Protein AF-A0A146F425-F1 (afdb_monomer)

Mean predicted aligned error: 6.55 Å

InterPro domains:
  IPR000560 Histidine phosphatase superfamily, clade-2 [PF00328] (21-211)
  IPR000560 Histidine phosphatase superfamily, clade-2 [cd07061] (44-211)
  IPR029033 Histidine phosphatase superfamily [G3DSA:3.40.50.1240] (13-250)
  IPR029033 Histidine phosphatase superfamily [SSF53254] (13-255)

Nearest PDB structures (foldseek):
  1qfx-assembly1_A-2  TM=8.065E-01  e=7.191E-11  Aspergillus niger
  1qfx-assembly1_B-2  TM=8.202E-01  e=1.959E-10  Aspergillus niger
  1ihp-assembly1_A  TM=7.666E-01  e=2.448E-10  Aspergillus ficuum
  2gfi-assembly1_A  TM=8.461E-01  e=2.148E-09  Debaryomyces castellii
  3k4q-assembly2_B  TM=7.653E-01  e=6.309E-10  Aspergillus niger

Foldseek 3Di:
DAFADEDDDDDDQDLVLLVQLLVVQQVVLQVVLQVVDDDDDHDDSVRLLCLVVVQVVVCVVVVHGDVSVVSDDPVNVLSSLVSVLRRLCDPQALNDPACSLPLQLLQVLLVLVVPVVPFQDWFQAQVRDIDGQDNDHDYDYALSNVRSNNSLQQLCVVFDPDDSNDDDPDTPSRCCQASDDVKDKDKDWDFDQDDDPPDTDTFIWIWIDIRNHTRARPPAQPDPPRTGGSVVSSVVSVVSDVVSDAPCVRVVPDDPPADVVDNHNCCSRYNNDPPGDDDDD

Secondary structure (DSSP, 8-state):
------PPP------TTHHHHHTTTHHHHHHHHHHT--SS----HHHHHHHHHHHHHHHHHHTS--GGGGGS-HHHHHHHHHHHHHHHHHHTSTT-SSGGGGTTHHHHHHHHHHHHH-TT-EEE-TTS-EEEPPSS------HHHHHHHHHHTTTTTTPPPPPSSS--S--S--GGGTS-TT--EEEEEEEEEEEETTEEEEEEEEEEEETTEE--BTTB--SGGGPEEHHHHHHHHHHHHHHH--HHHHTT---TT--SS--TTGGGTB---TT------

Radius of gyration: 22.29 Å; Cα contacts (8 Å, |Δi|>4): 375; chains: 1; bounding box: 49×54×64 Å

Sequence (281 aa):
MLPIVSLGELYPCDRANSVTVDATWTPKALERINSLVSGNLTFDESDILFFPYMCGYESQITGRLSHWCGVFTEDELRNYAYSQDLSYYYKVGPGSVGPSKVLFLPFLNSLMDLLSKGPGQVGTNADGGNFTVPNLIMAFLNDNQIAEMTAAMGIFDDEPSLPIDQLPAHHLYNIANWITMRGTVAFEVLSCEVESRRRMNDKTYIRVLFNDAVYPIAHCQNGPGRSCLLSDYISLLGEKTKAAGSFDEYCNVTVADAPNPVAGASFFTDLSLDFFTFVKP

Organism: Aspergillus kawachii (NCBI:txid1069201)

pLDDT: mean 88.92, std 14.79, range [29.12, 98.31]

Solvent-accessible surface area (backbone atoms only — not comparable to full-atom values): 16748 Å² total; per-residue (Å²): 134,84,75,76,56,80,78,82,90,83,87,80,93,78,60,75,62,26,53,50,35,44,67,74,46,46,65,63,51,48,55,55,54,45,72,73,50,80,80,99,63,79,79,55,71,71,55,62,70,49,40,61,53,50,15,54,52,46,18,65,76,70,73,44,86,29,74,53,50,70,75,50,54,71,69,56,50,52,50,52,53,46,33,50,24,44,45,46,30,44,64,30,9,68,63,23,88,63,49,38,25,52,66,31,40,47,35,51,52,37,46,49,54,54,58,72,71,46,78,77,43,77,22,38,28,67,87,72,46,77,39,72,42,64,87,75,79,76,83,60,78,55,64,66,57,50,38,12,36,47,30,39,67,35,52,55,72,80,55,71,86,78,65,45,73,50,84,68,98,74,75,80,77,52,41,82,69,52,62,42,92,90,51,44,78,45,84,44,80,41,83,41,82,47,86,46,105,86,51,80,47,81,44,56,26,36,38,41,27,33,65,89,39,80,51,46,33,56,92,36,44,89,34,81,93,40,10,18,46,41,70,60,52,52,49,52,51,51,51,52,41,64,72,67,54,56,67,52,67,64,66,64,63,80,62,91,84,58,68,82,74,71,63,48,44,43,69,73,42,36,49,55,52,87,88,65,70,88,81,78,134

Structure (mmCIF, N/CA/C/O backbone):
data_AF-A0A146F425-F1
#
_entry.id   AF-A0A146F425-F1
#
loop_
_atom_site.group_PDB
_atom_site.id
_atom_site.type_symbol
_atom_site.label_atom_id
_atom_site.label_alt_id
_atom_site.label_comp_id
_atom_site.label_asym_id
_atom_site.label_entity_id
_atom_site.label_seq_id
_atom_site.pdbx_PDB_ins_code
_atom_site.Cartn_x
_atom_site.Cartn_y
_atom_site.Cartn_z
_atom_site.occupancy
_atom_site.B_iso_or_equiv
_atom_site.auth_seq_id
_atom_site.auth_comp_id
_atom_site.auth_asym_id
_atom_site.auth_atom_id
_atom_site.pdbx_PDB_model_num
ATOM 1 N N . MET A 1 1 ? -24.935 10.134 3.031 1.00 35.88 1 MET A N 1
ATOM 2 C CA . MET A 1 1 ? -23.999 10.740 2.062 1.00 35.88 1 MET A CA 1
ATOM 3 C C . MET A 1 1 ? -22.614 10.343 2.547 1.00 35.88 1 MET A C 1
ATOM 5 O O . MET A 1 1 ? -22.330 10.613 3.703 1.00 35.88 1 MET A O 1
ATOM 9 N N . LEU A 1 2 ? -21.850 9.563 1.776 1.00 30.84 2 LEU A N 1
ATOM 10 C CA . LEU A 1 2 ? -20.514 9.111 2.193 1.00 30.84 2 LEU A CA 1
ATOM 11 C C . LEU A 1 2 ? -19.515 10.239 1.884 1.00 30.84 2 LEU A C 1
ATOM 13 O O . LEU A 1 2 ? -19.464 10.659 0.727 1.00 30.84 2 LEU A O 1
ATOM 17 N N . PRO A 1 3 ? -18.781 10.775 2.872 1.00 32.03 3 PRO A N 1
ATOM 18 C CA . PRO A 1 3 ? -17.746 11.767 2.617 1.00 32.03 3 PRO A CA 1
ATOM 19 C C . PRO A 1 3 ? -16.575 11.106 1.880 1.00 32.03 3 PRO A C 1
ATOM 21 O O . PRO A 1 3 ? -16.130 10.021 2.245 1.00 32.03 3 PRO A O 1
ATOM 24 N N . ILE A 1 4 ? -16.089 11.757 0.825 1.00 34.78 4 ILE A N 1
ATOM 25 C CA . ILE A 1 4 ? -14.864 11.367 0.122 1.00 34.78 4 ILE A CA 1
ATOM 26 C C . ILE A 1 4 ? -13.728 12.139 0.795 1.00 34.78 4 ILE A C 1
ATOM 28 O O . ILE A 1 4 ? -13.665 13.360 0.673 1.00 34.78 4 ILE A O 1
ATOM 32 N N . VAL A 1 5 ? -12.862 11.448 1.537 1.00 37.00 5 VAL A N 1
ATOM 33 C CA . VAL A 1 5 ? -11.671 12.050 2.156 1.00 37.00 5 VAL A CA 1
ATOM 34 C C . VAL A 1 5 ? -10.487 11.831 1.224 1.00 37.00 5 VAL A C 1
ATOM 36 O O . VAL A 1 5 ? -10.131 10.692 0.947 1.00 37.00 5 VAL A O 1
ATOM 39 N N . SER A 1 6 ? -9.900 12.925 0.738 1.00 31.12 6 SER A N 1
ATOM 40 C CA . SER A 1 6 ? -8.640 12.927 -0.008 1.00 31.12 6 SER A CA 1
ATOM 41 C C . SER A 1 6 ? -7.520 13.288 0.961 1.00 31.12 6 SER A C 1
ATOM 43 O O . SER A 1 6 ? -7.448 14.428 1.416 1.00 31.12 6 SER A O 1
ATOM 45 N N . LEU A 1 7 ? -6.651 12.336 1.290 1.00 41.19 7 LEU A N 1
ATOM 46 C CA . LEU A 1 7 ? -5.449 12.598 2.081 1.00 41.19 7 LEU A CA 1
ATOM 47 C C . LEU A 1 7 ? -4.341 13.077 1.121 1.00 41.19 7 LEU A C 1
ATOM 49 O O . LEU A 1 7 ? -4.007 12.372 0.173 1.00 41.19 7 LEU A O 1
ATOM 53 N N . GLY A 1 8 ? -3.826 14.296 1.310 1.00 29.12 8 GLY A N 1
ATOM 54 C CA . GLY A 1 8 ? -2.783 14.886 0.455 1.00 29.12 8 GLY A CA 1
ATOM 55 C C . GLY A 1 8 ? -1.397 14.254 0.648 1.00 29.12 8 GLY A C 1
ATOM 56 O O . GLY A 1 8 ? -1.101 13.715 1.712 1.00 29.12 8 GLY A O 1
ATOM 57 N N . GLU A 1 9 ? -0.550 14.329 -0.382 1.00 33.44 9 GLU A N 1
ATOM 58 C CA . GLU A 1 9 ? 0.816 13.782 -0.396 1.00 33.44 9 GLU A CA 1
ATOM 59 C C . GLU A 1 9 ? 1.871 14.802 0.055 1.00 33.44 9 GLU A C 1
ATOM 61 O O . GLU A 1 9 ? 1.809 15.984 -0.288 1.00 33.44 9 GLU A O 1
ATOM 66 N N . LEU A 1 10 ? 2.898 14.314 0.754 1.00 29.81 10 LEU A N 1
ATOM 67 C CA . LEU A 1 10 ? 4.173 14.996 0.957 1.00 29.81 10 LEU A CA 1
ATOM 68 C C . LEU A 1 10 ? 5.314 14.048 0.539 1.00 29.81 10 LEU A C 1
ATOM 70 O O . LEU A 1 10 ? 5.280 12.866 0.862 1.00 29.81 10 LEU A O 1
ATOM 74 N N . TYR A 1 11 ? 6.341 14.633 -0.091 1.00 39.75 11 TYR A N 1
ATOM 75 C CA . TYR A 1 11 ? 7.746 14.184 -0.207 1.00 39.75 11 TYR A CA 1
ATOM 76 C C . TYR A 1 11 ? 8.267 13.641 -1.564 1.00 39.75 11 TYR A C 1
ATOM 78 O O . TYR A 1 11 ? 7.517 13.095 -2.369 1.00 39.75 11 TYR A O 1
ATOM 86 N N . PRO A 1 12 ? 9.572 13.872 -1.863 1.00 34.38 12 PRO A N 1
ATOM 87 C CA . PRO A 1 12 ? 10.161 13.780 -3.200 1.00 34.38 12 PRO A CA 1
ATOM 88 C C . PRO A 1 12 ? 10.659 12.374 -3.581 1.00 34.38 12 PRO A C 1
ATOM 90 O O . PRO A 1 12 ? 11.056 11.569 -2.743 1.00 34.38 12 PRO A O 1
ATOM 93 N N . CYS A 1 13 ? 10.703 12.109 -4.890 1.00 33.41 13 CYS A N 1
ATOM 94 C CA . CYS A 1 13 ? 11.207 10.878 -5.506 1.00 33.41 13 CYS A CA 1
ATOM 95 C C . CYS A 1 13 ? 12.726 10.681 -5.323 1.00 33.41 13 CYS A C 1
ATOM 97 O O . CYS A 1 13 ? 13.493 11.118 -6.179 1.00 33.41 13 CYS A O 1
ATOM 99 N N . ASP A 1 14 ? 13.166 9.951 -4.294 1.00 42.12 14 ASP A N 1
ATOM 100 C CA . ASP A 1 14 ? 14.579 9.555 -4.159 1.00 42.12 14 ASP A CA 1
ATOM 101 C C . ASP A 1 14 ? 14.821 8.126 -4.693 1.00 42.12 14 ASP A C 1
ATOM 103 O O . ASP A 1 14 ? 14.357 7.142 -4.120 1.00 42.12 14 ASP A O 1
ATOM 107 N N . ARG A 1 15 ? 15.466 7.991 -5.862 1.00 52.03 15 ARG A N 1
ATOM 108 C CA . ARG A 1 15 ? 15.603 6.724 -6.626 1.00 52.03 15 ARG A CA 1
ATOM 109 C C . ARG A 1 15 ? 16.831 5.874 -6.254 1.00 52.03 15 ARG A C 1
ATOM 111 O O . ARG A 1 15 ? 17.081 4.870 -6.909 1.00 52.03 15 ARG A O 1
ATOM 118 N N . ALA A 1 16 ? 17.590 6.234 -5.220 1.00 57.56 16 ALA A N 1
ATOM 119 C CA . ALA A 1 16 ? 18.923 5.671 -4.969 1.00 57.56 16 ALA A CA 1
ATOM 120 C C . ALA A 1 16 ? 18.991 4.126 -4.948 1.00 57.56 16 ALA A C 1
ATOM 122 O O . ALA A 1 16 ? 19.915 3.559 -5.523 1.00 57.56 16 ALA A O 1
ATOM 123 N N . ASN A 1 17 ? 18.001 3.444 -4.360 1.00 57.84 17 ASN A N 1
ATOM 124 C CA . ASN A 1 17 ? 18.023 1.979 -4.233 1.00 57.84 17 ASN A CA 1
ATOM 125 C C . ASN A 1 17 ? 17.580 1.228 -5.500 1.00 57.84 17 ASN A C 1
ATOM 127 O O . ASN A 1 17 ? 17.979 0.083 -5.683 1.00 57.84 17 ASN A O 1
ATOM 131 N N . SER A 1 18 ? 16.784 1.843 -6.383 1.00 63.34 18 SER A N 1
ATOM 132 C CA . SER A 1 18 ? 16.353 1.195 -7.632 1.00 63.34 18 SER A CA 1
ATOM 133 C C . SER A 1 18 ? 17.454 1.224 -8.702 1.00 63.34 18 SER A C 1
ATOM 135 O O . SER A 1 18 ? 17.564 0.312 -9.515 1.00 63.34 18 SER A O 1
ATOM 137 N N . VAL A 1 19 ? 18.342 2.225 -8.636 1.00 71.44 19 VAL A N 1
ATOM 138 C CA . VAL A 1 19 ? 19.468 2.416 -9.569 1.00 71.44 19 VAL A CA 1
ATOM 139 C C . VAL A 1 19 ? 20.399 1.199 -9.619 1.00 71.44 19 VAL A C 1
ATOM 141 O O . VAL A 1 19 ? 20.957 0.892 -10.671 1.00 71.44 19 VAL A O 1
ATOM 144 N N . THR A 1 20 ? 20.573 0.483 -8.504 1.00 80.62 20 THR A N 1
ATOM 145 C CA . THR A 1 20 ? 21.492 -0.661 -8.447 1.00 80.62 20 THR A CA 1
ATOM 146 C C . THR A 1 20 ? 20.965 -1.872 -9.215 1.00 80.62 20 THR A C 1
ATOM 148 O O . THR A 1 20 ? 21.732 -2.471 -9.968 1.00 80.62 20 THR A O 1
ATOM 151 N N . VAL A 1 21 ? 19.673 -2.206 -9.102 1.00 87.06 21 VAL A N 1
ATOM 152 C CA . VAL A 1 21 ? 19.108 -3.319 -9.879 1.00 87.06 21 VAL A CA 1
ATOM 153 C C . VAL A 1 21 ? 18.921 -2.933 -11.339 1.00 87.06 21 VAL A C 1
ATOM 155 O O . VAL A 1 21 ? 19.151 -3.765 -12.214 1.00 87.06 21 VAL A O 1
ATOM 158 N N . ASP A 1 22 ? 18.586 -1.670 -11.621 1.00 89.31 22 ASP A N 1
ATOM 159 C CA . ASP A 1 22 ? 18.431 -1.175 -12.990 1.00 89.31 22 ASP A CA 1
ATOM 160 C C . ASP A 1 22 ? 19.714 -1.401 -13.806 1.00 89.31 22 ASP A C 1
ATOM 162 O O . ASP A 1 22 ? 19.664 -1.962 -14.903 1.00 89.31 22 ASP A O 1
ATOM 166 N N . ALA A 1 23 ? 20.879 -1.139 -13.204 1.00 90.62 23 ALA A N 1
ATOM 167 C CA . ALA A 1 23 ? 22.188 -1.360 -13.820 1.00 90.62 23 ALA A CA 1
ATOM 168 C C . ALA A 1 23 ? 22.467 -2.820 -14.247 1.00 90.62 23 ALA A C 1
ATOM 170 O O . ALA A 1 23 ? 23.383 -3.068 -15.035 1.00 90.62 23 ALA A O 1
ATOM 171 N N . THR A 1 24 ? 21.701 -3.802 -13.759 1.00 91.12 24 THR A N 1
ATOM 172 C CA . THR A 1 24 ? 21.875 -5.218 -14.128 1.00 91.12 24 THR A CA 1
ATOM 173 C C . THR A 1 24 ? 21.249 -5.578 -15.479 1.00 91.12 24 THR A C 1
ATOM 175 O O . THR A 1 24 ? 21.679 -6.549 -16.113 1.00 91.12 24 THR A O 1
ATOM 178 N N . TRP A 1 25 ? 20.266 -4.798 -15.945 1.00 92.94 25 TRP A N 1
ATOM 179 C CA . TRP A 1 25 ? 19.470 -5.123 -17.131 1.00 92.94 25 TRP A CA 1
ATOM 180 C C . TRP A 1 25 ? 19.376 -3.979 -18.148 1.00 92.94 25 TRP A C 1
ATOM 182 O O . TRP A 1 25 ? 19.368 -4.259 -19.353 1.00 92.94 25 TRP A O 1
ATOM 192 N N . THR A 1 26 ? 19.374 -2.712 -17.711 1.00 94.69 26 THR A N 1
ATOM 193 C CA . THR A 1 26 ? 19.209 -1.553 -18.603 1.00 94.69 26 THR A CA 1
ATOM 194 C C . THR A 1 26 ? 20.271 -1.466 -19.701 1.00 94.69 26 THR A C 1
ATOM 196 O O . THR A 1 26 ? 19.867 -1.228 -20.840 1.00 94.69 26 THR A O 1
ATOM 199 N N . PRO A 1 27 ? 21.579 -1.750 -19.489 1.00 95.50 27 PRO A N 1
ATOM 200 C CA . PRO A 1 27 ? 22.565 -1.576 -20.560 1.00 95.50 27 PRO A CA 1
ATOM 201 C C . PRO A 1 27 ? 22.358 -2.555 -21.723 1.00 95.50 27 PRO A C 1
ATOM 203 O O . PRO A 1 27 ? 22.454 -2.178 -22.891 1.00 95.50 27 PRO A O 1
ATOM 206 N N . LYS A 1 28 ? 22.011 -3.814 -21.415 1.00 95.94 28 LYS A N 1
ATOM 207 C CA . LYS A 1 28 ? 21.734 -4.846 -22.430 1.00 95.94 28 LYS A CA 1
ATOM 208 C C . LYS A 1 28 ? 20.427 -4.569 -23.168 1.00 95.94 28 LYS A C 1
ATOM 210 O O . LYS A 1 28 ? 20.369 -4.727 -24.387 1.00 95.94 28 LYS A O 1
ATOM 215 N N . ALA A 1 29 ? 19.392 -4.144 -22.439 1.00 96.25 29 ALA A N 1
ATOM 216 C CA . ALA A 1 29 ? 18.123 -3.744 -23.036 1.00 96.25 29 ALA A CA 1
ATOM 217 C C . ALA A 1 29 ? 18.313 -2.535 -23.963 1.00 96.25 29 ALA A C 1
ATOM 219 O O . ALA A 1 29 ? 17.800 -2.536 -25.080 1.00 96.25 29 ALA A O 1
ATOM 220 N N . LEU A 1 30 ? 19.104 -1.545 -23.541 1.00 96.69 30 LEU A N 1
ATOM 221 C CA . LEU A 1 30 ? 19.402 -0.345 -24.315 1.00 96.69 30 LEU A CA 1
ATOM 222 C C . LEU A 1 30 ? 20.134 -0.669 -25.620 1.00 96.69 30 LEU A C 1
ATOM 224 O O . LEU A 1 30 ? 19.728 -0.196 -26.680 1.00 96.69 30 LEU A O 1
ATOM 228 N N . GLU A 1 31 ? 21.181 -1.497 -25.558 1.00 96.62 31 GLU A N 1
ATOM 229 C CA . GLU A 1 31 ? 21.916 -1.953 -26.743 1.00 96.62 31 GLU A CA 1
ATOM 230 C C . GLU A 1 31 ? 20.982 -2.676 -27.724 1.00 96.62 31 GLU A C 1
ATOM 232 O O . GLU A 1 31 ? 20.937 -2.344 -28.913 1.00 96.62 31 GLU A O 1
ATOM 237 N N . ARG A 1 32 ? 20.170 -3.613 -27.217 1.00 96.88 32 ARG A N 1
ATOM 238 C CA . ARG A 1 32 ? 19.189 -4.353 -28.018 1.00 96.88 32 ARG A CA 1
ATOM 239 C C . ARG A 1 32 ? 18.171 -3.414 -28.663 1.00 96.88 32 ARG A C 1
ATOM 241 O O . ARG A 1 32 ? 17.968 -3.500 -29.869 1.00 96.88 32 ARG A O 1
ATOM 248 N N . ILE A 1 33 ? 17.542 -2.525 -27.897 1.00 95.56 33 ILE A N 1
ATOM 249 C CA . ILE A 1 33 ? 16.504 -1.609 -28.390 1.00 95.56 33 ILE A CA 1
ATOM 250 C C . ILE A 1 33 ? 17.085 -0.657 -29.438 1.00 95.56 33 ILE A C 1
ATOM 252 O O . ILE A 1 33 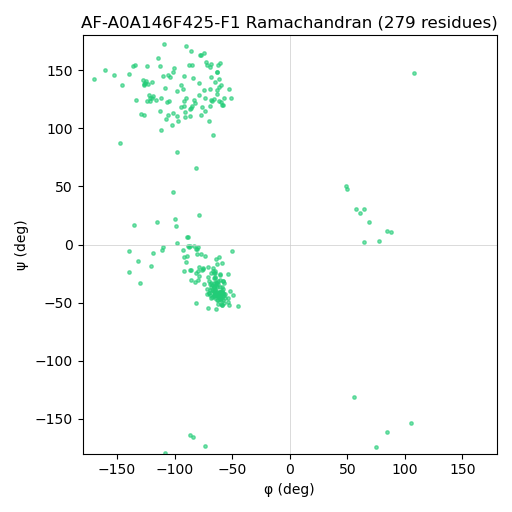? 16.523 -0.556 -30.525 1.00 95.56 33 ILE A O 1
ATOM 256 N N . ASN A 1 34 ? 18.236 -0.031 -29.176 1.00 96.44 34 ASN A N 1
ATOM 257 C CA . ASN A 1 34 ? 18.884 0.857 -30.145 1.00 96.44 34 ASN A CA 1
ATOM 258 C C . ASN A 1 34 ? 19.294 0.122 -31.433 1.00 96.44 34 ASN A C 1
ATOM 260 O O . ASN A 1 34 ? 19.226 0.712 -32.506 1.00 96.44 34 ASN A O 1
ATOM 264 N N . SER A 1 35 ? 19.636 -1.172 -31.370 1.00 96.12 35 SER A N 1
ATOM 265 C CA . SER A 1 35 ? 19.930 -1.969 -32.575 1.00 96.12 35 SER A CA 1
ATOM 266 C C . SER A 1 35 ? 18.718 -2.191 -33.495 1.00 96.12 35 SER A C 1
ATOM 268 O O . SER A 1 35 ? 18.887 -2.495 -34.676 1.00 96.12 35 SER A O 1
ATOM 270 N N . LEU A 1 36 ? 17.498 -2.032 -32.969 1.00 93.62 36 LEU A N 1
ATOM 271 C CA . LEU A 1 36 ? 16.242 -2.169 -33.714 1.00 93.62 36 LEU A CA 1
ATOM 272 C C . LEU A 1 36 ? 15.752 -0.835 -34.299 1.00 93.62 36 LEU A C 1
ATOM 274 O O . LEU A 1 36 ? 14.813 -0.822 -35.097 1.00 93.62 36 LEU A O 1
ATOM 278 N N . VAL A 1 37 ? 16.364 0.283 -33.903 1.00 93.12 37 VAL A N 1
ATOM 279 C CA . VAL A 1 37 ? 15.988 1.629 -34.340 1.00 93.12 37 VAL A CA 1
ATOM 280 C C . VAL A 1 37 ? 16.819 2.020 -35.557 1.00 93.12 37 VAL A C 1
ATOM 282 O O . VAL A 1 37 ? 18.035 1.859 -35.594 1.00 93.12 37 VAL A O 1
ATOM 285 N N . SER A 1 38 ? 16.158 2.564 -36.576 1.00 91.31 38 SER A N 1
ATOM 286 C CA . SER A 1 38 ? 16.811 3.099 -37.772 1.00 91.31 38 SER A CA 1
ATOM 287 C C . SER A 1 38 ? 16.700 4.621 -37.828 1.00 91.31 38 SER A C 1
ATOM 289 O O . SER A 1 38 ? 15.652 5.173 -37.497 1.00 91.31 38 SER A O 1
ATOM 291 N N . GLY A 1 39 ? 17.729 5.291 -38.348 1.00 91.75 39 GLY A N 1
ATOM 292 C CA . GLY A 1 39 ? 17.751 6.745 -38.523 1.00 91.75 39 GLY A CA 1
ATOM 293 C C . GLY A 1 39 ? 18.642 7.442 -37.496 1.00 91.75 39 GLY A C 1
ATOM 294 O O . GLY A 1 39 ? 19.601 6.857 -37.009 1.00 91.75 39 GLY A O 1
ATOM 295 N N . ASN A 1 40 ? 18.344 8.709 -37.200 1.00 91.62 40 ASN A N 1
ATOM 296 C CA . ASN A 1 40 ? 19.117 9.538 -36.268 1.00 91.62 40 ASN A CA 1
ATOM 297 C C . ASN A 1 40 ? 18.435 9.628 -34.890 1.00 91.62 40 ASN A C 1
ATOM 299 O O . ASN A 1 40 ? 18.263 10.720 -34.351 1.00 91.62 40 ASN A O 1
ATOM 303 N N . LEU A 1 41 ? 17.968 8.487 -34.378 1.00 93.19 41 LEU A N 1
ATOM 304 C CA . LEU A 1 41 ? 17.352 8.357 -33.061 1.00 93.19 41 LEU A CA 1
ATOM 305 C C . LEU A 1 41 ? 18.160 7.348 -32.251 1.00 93.19 41 LEU A C 1
ATOM 307 O O . LEU A 1 41 ? 18.320 6.207 -32.676 1.00 93.19 41 LEU A O 1
ATOM 311 N N . THR A 1 42 ? 18.630 7.785 -31.090 1.00 94.31 42 THR A N 1
ATOM 312 C CA . THR A 1 42 ? 19.360 6.961 -30.130 1.00 94.31 42 THR A CA 1
ATOM 313 C C . THR A 1 42 ? 18.760 7.234 -28.765 1.00 94.31 42 THR A C 1
ATOM 315 O O . THR A 1 42 ? 18.701 8.392 -28.357 1.00 94.31 42 THR A O 1
ATOM 318 N N . PHE A 1 43 ? 18.312 6.183 -28.092 1.00 95.06 43 PHE A N 1
ATOM 319 C CA . PHE A 1 43 ? 17.810 6.259 -26.726 1.00 95.06 43 PHE A CA 1
ATOM 320 C C . PHE A 1 43 ? 18.953 6.165 -25.721 1.00 95.06 43 PHE A C 1
ATOM 322 O O . PHE A 1 43 ? 19.984 5.541 -26.007 1.00 95.06 43 PHE A O 1
ATOM 329 N N . ASP A 1 44 ? 18.740 6.728 -24.536 1.00 93.25 44 ASP A N 1
ATOM 330 C CA . ASP A 1 44 ? 19.578 6.514 -23.358 1.00 93.25 44 ASP A CA 1
ATOM 331 C C . ASP A 1 44 ? 18.880 5.653 -22.284 1.00 93.25 44 ASP A C 1
ATOM 333 O O . ASP A 1 44 ? 17.765 5.156 -22.466 1.00 93.25 44 ASP A O 1
ATOM 337 N N . GLU A 1 45 ? 19.561 5.412 -21.158 1.00 87.56 45 GLU A N 1
ATOM 338 C CA . GLU A 1 45 ? 19.005 4.608 -20.062 1.00 87.56 45 GLU A CA 1
ATOM 339 C C . GLU A 1 45 ? 17.763 5.245 -19.425 1.00 87.56 45 GLU A C 1
ATOM 341 O O . GLU A 1 45 ? 16.861 4.536 -18.976 1.00 87.56 45 GLU A O 1
ATOM 346 N N . SER A 1 46 ? 17.692 6.578 -19.391 1.00 85.38 46 SER A N 1
ATOM 347 C CA . SER A 1 46 ? 16.549 7.282 -18.820 1.00 85.38 46 SER A CA 1
ATOM 348 C C . SER A 1 46 ? 15.307 7.111 -19.691 1.00 85.38 46 SER A C 1
ATOM 350 O O . SER A 1 46 ? 14.230 6.857 -19.149 1.00 85.38 46 SER A O 1
ATOM 352 N N . ASP A 1 47 ? 15.467 7.135 -21.018 1.00 89.56 47 ASP A N 1
ATOM 353 C CA . ASP A 1 47 ? 14.386 6.889 -21.972 1.00 89.56 47 ASP A CA 1
ATOM 354 C C . ASP A 1 47 ? 13.765 5.504 -21.759 1.00 89.56 47 ASP A C 1
ATOM 356 O O . ASP A 1 47 ? 12.549 5.378 -21.578 1.00 89.56 47 ASP A O 1
ATOM 360 N N . ILE A 1 48 ? 14.589 4.450 -21.723 1.00 89.88 48 ILE A N 1
ATOM 361 C CA . ILE A 1 48 ? 14.078 3.074 -21.641 1.00 89.88 48 ILE A CA 1
ATOM 362 C C . ILE A 1 48 ? 13.419 2.765 -20.293 1.00 89.88 48 ILE A C 1
ATOM 364 O O . ILE A 1 48 ? 12.533 1.917 -20.245 1.00 89.88 48 ILE A O 1
ATOM 368 N N . LEU A 1 49 ? 13.771 3.476 -19.216 1.00 86.00 49 LEU A N 1
ATOM 369 C CA . LEU A 1 49 ? 13.084 3.363 -17.924 1.00 86.00 49 LEU A CA 1
ATOM 370 C C . LEU A 1 49 ? 11.674 3.979 -17.947 1.00 86.00 49 LEU A C 1
ATOM 372 O O . LEU A 1 49 ? 10.843 3.630 -17.105 1.00 86.00 49 LEU A O 1
ATOM 376 N N . PHE A 1 50 ? 11.365 4.852 -18.914 1.00 86.81 50 PHE A N 1
ATOM 377 C CA . PHE A 1 50 ? 10.015 5.383 -19.114 1.00 86.81 50 PHE A CA 1
ATOM 378 C C . PHE A 1 50 ? 9.125 4.495 -19.994 1.00 86.81 50 PHE A C 1
ATOM 380 O O . PHE A 1 50 ? 7.899 4.562 -19.900 1.00 86.81 50 PHE A O 1
ATOM 387 N N . PHE A 1 51 ? 9.696 3.633 -20.834 1.00 91.12 51 PHE A N 1
ATOM 388 C CA . PHE A 1 51 ? 8.909 2.848 -21.791 1.00 91.12 51 PHE A CA 1
ATOM 389 C C . PHE A 1 51 ? 7.962 1.823 -21.137 1.00 91.12 51 PHE A C 1
ATOM 391 O O . PHE A 1 51 ? 6.832 1.690 -21.618 1.00 91.12 51 PHE A O 1
ATOM 398 N N . PRO A 1 52 ? 8.318 1.144 -20.026 1.00 92.00 52 PRO A N 1
ATOM 399 C CA . PRO A 1 52 ? 7.370 0.293 -19.311 1.00 92.00 52 PRO A CA 1
ATOM 400 C C . PRO A 1 52 ? 6.145 1.057 -18.785 1.00 92.00 52 PRO A C 1
ATOM 402 O O . PRO A 1 52 ? 5.044 0.504 -18.764 1.00 92.00 52 PRO A O 1
ATOM 405 N N . TYR A 1 53 ? 6.281 2.349 -18.449 1.00 89.75 53 TYR A N 1
ATOM 406 C CA . TYR A 1 53 ? 5.120 3.178 -18.111 1.00 89.75 53 TYR A CA 1
ATOM 407 C C . TYR A 1 53 ? 4.196 3.355 -19.316 1.00 89.75 53 TYR A C 1
ATOM 409 O O . TYR A 1 53 ? 2.982 3.256 -19.156 1.00 89.75 53 TYR A O 1
ATOM 417 N N . MET A 1 54 ? 4.732 3.561 -20.524 1.00 92.75 54 MET A N 1
ATOM 418 C CA . MET A 1 54 ? 3.902 3.619 -21.735 1.00 92.75 54 MET A CA 1
ATOM 419 C C . MET A 1 54 ? 3.155 2.306 -21.961 1.00 92.75 54 MET A C 1
ATOM 421 O O . MET A 1 54 ? 1.955 2.341 -22.220 1.00 92.75 54 MET A O 1
ATOM 425 N N . CYS A 1 55 ? 3.825 1.162 -21.771 1.00 93.94 55 CYS A N 1
ATOM 426 C CA . CYS A 1 55 ? 3.173 -0.147 -21.794 1.00 93.94 55 CYS A CA 1
ATOM 427 C C . CYS A 1 55 ? 1.969 -0.193 -20.837 1.00 93.94 55 CYS A C 1
ATOM 429 O O . CYS A 1 55 ? 0.859 -0.523 -21.261 1.00 93.94 55 CYS A O 1
ATOM 431 N N . GLY A 1 56 ? 2.156 0.180 -19.568 1.00 92.25 56 GLY A N 1
ATOM 432 C CA . GLY A 1 56 ? 1.087 0.173 -18.567 1.00 92.25 56 GLY A CA 1
ATOM 433 C C . GLY A 1 56 ? -0.045 1.158 -18.877 1.00 92.25 56 GLY A C 1
ATOM 434 O O . GLY A 1 56 ? -1.207 0.759 -18.983 1.00 92.25 56 GLY A O 1
ATOM 435 N N . TYR A 1 57 ? 0.279 2.441 -19.052 1.00 94.31 57 TYR A N 1
ATOM 436 C CA . TYR A 1 57 ? -0.707 3.510 -19.229 1.00 94.31 57 TYR A CA 1
ATOM 437 C C . TYR A 1 57 ? -1.476 3.405 -20.543 1.00 94.31 57 TYR A C 1
ATOM 439 O O . TYR A 1 57 ? -2.701 3.518 -20.532 1.00 94.31 57 TYR A O 1
ATOM 447 N N . GLU A 1 58 ? -0.805 3.158 -21.671 1.00 95.94 58 GLU A N 1
ATOM 448 C CA . GLU A 1 58 ? -1.504 3.000 -22.950 1.00 95.94 58 GLU A CA 1
ATOM 449 C C . GLU A 1 58 ? -2.430 1.781 -22.907 1.00 95.94 58 GLU A C 1
ATOM 451 O O . GLU A 1 58 ? -3.555 1.853 -23.410 1.00 95.94 58 GLU A O 1
ATOM 456 N N . SER A 1 59 ? -2.017 0.699 -22.234 1.00 95.62 59 SER A N 1
ATOM 457 C CA . SER A 1 59 ? -2.882 -0.473 -22.083 1.00 95.62 59 SER A CA 1
ATOM 458 C C . SER A 1 59 ? -4.166 -0.159 -21.323 1.00 95.62 59 SER A C 1
ATOM 460 O O . SER A 1 59 ? -5.247 -0.593 -21.723 1.00 95.62 59 SER A O 1
ATOM 462 N N . GLN A 1 60 ? -4.063 0.634 -20.255 1.00 93.81 60 GLN A N 1
ATOM 463 C CA . GLN A 1 60 ? -5.213 1.063 -19.460 1.00 93.81 60 GLN A CA 1
ATOM 464 C C . GLN A 1 60 ? -6.119 2.035 -20.227 1.00 93.81 60 GLN A C 1
ATOM 466 O O . GLN A 1 60 ? -7.337 1.879 -20.212 1.00 93.81 60 GLN A O 1
ATOM 471 N N . ILE A 1 61 ? -5.540 3.013 -20.930 1.00 95.25 61 ILE A N 1
ATOM 472 C CA . ILE A 1 61 ? -6.292 4.029 -21.684 1.00 95.25 61 ILE A CA 1
ATOM 473 C C . ILE A 1 61 ? -7.052 3.399 -22.855 1.00 95.25 61 ILE A C 1
ATOM 475 O O . ILE A 1 61 ? -8.210 3.731 -23.104 1.00 95.25 61 ILE A O 1
ATOM 479 N N . THR A 1 62 ? -6.399 2.505 -23.596 1.00 96.56 62 THR A N 1
ATOM 480 C CA . THR A 1 62 ? -6.961 1.920 -24.822 1.00 96.56 62 THR A CA 1
ATOM 481 C C . THR A 1 62 ? -7.762 0.642 -24.571 1.00 96.56 62 THR A C 1
ATOM 483 O O . THR A 1 62 ? -8.506 0.200 -25.451 1.00 96.56 62 THR A O 1
ATOM 486 N N . GLY A 1 63 ? -7.612 0.031 -23.391 1.00 95.69 63 GLY A N 1
ATOM 487 C CA . GLY A 1 63 ? -8.219 -1.253 -23.044 1.00 95.69 63 GLY A CA 1
ATOM 488 C C . GLY A 1 63 ? -7.630 -2.447 -23.806 1.00 95.69 63 GLY A C 1
ATOM 489 O O . GLY A 1 63 ? -8.289 -3.481 -23.924 1.00 95.69 63 GLY A O 1
ATOM 490 N N . ARG A 1 64 ? -6.426 -2.315 -24.377 1.00 96.56 64 ARG A N 1
ATOM 491 C CA . ARG A 1 64 ? -5.723 -3.360 -25.143 1.00 96.56 64 ARG A CA 1
ATOM 492 C C . ARG A 1 64 ? -4.248 -3.342 -24.791 1.00 96.56 64 ARG A C 1
ATOM 494 O O . ARG A 1 64 ? -3.712 -2.271 -24.572 1.00 96.56 64 ARG A O 1
ATOM 501 N N . LEU A 1 65 ? -3.581 -4.494 -24.797 1.00 95.88 65 LEU A N 1
ATOM 502 C CA . LEU A 1 65 ? -2.149 -4.539 -24.502 1.00 95.88 65 LEU A CA 1
ATOM 503 C C . LEU A 1 65 ? -1.365 -3.653 -25.484 1.00 95.88 65 LEU A C 1
ATOM 505 O O . LEU A 1 65 ? -1.410 -3.867 -26.697 1.00 95.88 65 LEU A O 1
ATOM 509 N N . SER A 1 66 ? -0.663 -2.665 -24.938 1.00 96.88 66 SER A N 1
ATOM 510 C CA . SER A 1 66 ? 0.177 -1.735 -25.681 1.00 96.88 66 SER A CA 1
ATOM 511 C C . SER A 1 66 ? 1.307 -2.464 -26.404 1.00 96.88 66 SER A C 1
ATOM 513 O O . SER A 1 66 ? 1.934 -3.380 -25.867 1.00 96.88 66 SER A O 1
ATOM 515 N N . HIS A 1 67 ? 1.636 -2.004 -27.611 1.00 95.38 67 HIS A N 1
ATOM 516 C CA . HIS A 1 67 ? 2.800 -2.505 -28.339 1.00 95.38 67 HIS A CA 1
ATOM 517 C C . HIS A 1 67 ? 4.125 -2.170 -27.640 1.00 95.38 67 HIS A C 1
ATOM 519 O O . HIS A 1 67 ? 5.094 -2.907 -27.822 1.00 95.38 67 HIS A O 1
ATOM 525 N N . TRP A 1 68 ? 4.163 -1.143 -26.780 1.00 94.00 68 TRP A N 1
ATOM 526 C CA . TRP A 1 68 ? 5.330 -0.844 -25.945 1.00 94.00 68 TRP A CA 1
ATOM 527 C C . TRP A 1 68 ? 5.679 -1.986 -24.992 1.00 94.00 68 TRP A C 1
ATOM 529 O O . TRP A 1 68 ? 6.847 -2.168 -24.664 1.00 94.00 68 TRP A O 1
ATOM 539 N N . CYS A 1 69 ? 4.705 -2.813 -24.603 1.00 94.31 69 CYS A N 1
ATOM 540 C CA . CYS A 1 69 ? 4.968 -3.992 -23.782 1.00 94.31 69 CYS A CA 1
ATOM 541 C C . CYS A 1 69 ? 5.847 -5.018 -24.511 1.00 94.31 69 CYS A C 1
ATOM 543 O O . CYS A 1 69 ? 6.660 -5.685 -23.884 1.00 94.31 69 CYS A O 1
ATOM 545 N N . GLY A 1 70 ? 5.715 -5.117 -25.840 1.00 95.00 70 GLY A N 1
ATOM 546 C CA . GLY A 1 70 ? 6.499 -6.032 -26.674 1.00 95.00 70 GLY A CA 1
ATOM 547 C C . GLY A 1 70 ? 7.904 -5.531 -27.018 1.00 95.00 70 GLY A C 1
ATOM 548 O O . GLY A 1 70 ? 8.657 -6.253 -27.668 1.00 95.00 70 GLY A O 1
ATOM 549 N N . VAL A 1 71 ? 8.267 -4.310 -26.610 1.00 94.81 71 VAL A N 1
ATOM 550 C CA . VAL A 1 71 ? 9.634 -3.784 -26.774 1.00 94.81 71 VAL A CA 1
ATOM 551 C C . VAL A 1 71 ? 10.608 -4.504 -25.839 1.00 94.81 71 VAL A C 1
ATOM 553 O O . VAL A 1 71 ? 11.775 -4.694 -26.196 1.00 94.81 71 VAL A O 1
ATOM 556 N N . PHE A 1 72 ? 10.128 -4.940 -24.673 1.00 95.69 72 PHE A N 1
ATOM 557 C CA . PHE A 1 72 ? 10.911 -5.619 -23.646 1.00 95.69 72 PHE A CA 1
ATOM 558 C C . PHE A 1 72 ? 10.706 -7.131 -23.670 1.00 95.69 72 PHE A C 1
ATOM 560 O O . PHE A 1 72 ? 9.656 -7.642 -24.059 1.00 95.69 72 PHE A O 1
ATOM 567 N N . THR A 1 73 ? 11.728 -7.852 -23.227 1.00 96.19 73 THR A N 1
ATOM 568 C CA . THR A 1 73 ? 11.618 -9.272 -22.895 1.00 96.19 73 THR A CA 1
ATOM 569 C C . THR A 1 73 ? 10.953 -9.445 -21.530 1.00 96.19 73 THR A C 1
ATOM 571 O O . THR A 1 73 ? 10.887 -8.514 -20.726 1.00 96.19 73 THR A O 1
ATOM 574 N N . GLU A 1 74 ? 10.475 -10.655 -21.240 1.00 95.50 74 GLU A N 1
ATOM 575 C CA . GLU A 1 74 ? 9.885 -10.961 -19.935 1.00 95.50 74 GLU A CA 1
ATOM 576 C C . GLU A 1 74 ? 10.878 -10.733 -18.782 1.00 95.50 74 GLU A C 1
ATOM 578 O O . GLU A 1 74 ? 10.507 -10.147 -17.768 1.00 95.50 74 GLU A O 1
ATOM 583 N N . ASP A 1 75 ? 12.144 -11.127 -18.949 1.00 95.69 75 ASP A N 1
ATOM 584 C CA . ASP A 1 75 ? 13.179 -10.948 -17.923 1.00 95.69 75 ASP A CA 1
ATOM 585 C C . ASP A 1 75 ? 13.469 -9.466 -17.649 1.00 95.69 75 ASP A C 1
ATOM 587 O O . ASP A 1 75 ? 13.629 -9.065 -16.496 1.00 95.69 75 ASP A O 1
ATOM 591 N N . GLU A 1 76 ? 13.490 -8.627 -18.687 1.00 95.44 76 GLU A N 1
ATOM 592 C CA . GLU A 1 76 ? 13.642 -7.174 -18.535 1.00 95.44 76 GLU A CA 1
ATOM 593 C C . GLU A 1 76 ? 12.437 -6.571 -17.791 1.00 95.44 76 GLU A C 1
ATOM 595 O O . GLU A 1 76 ? 12.621 -5.790 -16.859 1.00 95.44 76 GLU A O 1
ATOM 600 N N . LEU A 1 77 ? 11.206 -6.988 -18.120 1.00 94.50 77 LEU A N 1
ATOM 601 C CA . LEU A 1 77 ? 9.998 -6.535 -17.416 1.00 94.50 77 LEU A CA 1
ATOM 602 C C . LEU A 1 77 ? 9.951 -7.002 -15.956 1.00 94.50 77 LEU A C 1
ATOM 604 O O . LEU A 1 77 ? 9.489 -6.251 -15.100 1.00 94.50 77 LEU A O 1
ATOM 608 N N . ARG A 1 78 ? 10.442 -8.208 -15.643 1.00 95.00 78 ARG A N 1
ATOM 609 C CA . ARG A 1 78 ? 10.546 -8.709 -14.261 1.00 95.00 78 ARG A CA 1
ATOM 610 C C . ARG A 1 78 ? 11.535 -7.890 -13.433 1.00 95.00 78 ARG A C 1
ATOM 612 O O . ARG A 1 78 ? 11.230 -7.553 -12.292 1.00 95.00 78 ARG A O 1
ATOM 619 N N . ASN A 1 79 ? 12.686 -7.533 -14.004 1.00 94.44 79 ASN A N 1
ATOM 620 C CA . ASN A 1 79 ? 13.644 -6.659 -13.324 1.00 94.44 79 ASN A CA 1
ATOM 621 C C . ASN A 1 79 ? 13.092 -5.238 -13.151 1.00 94.44 79 ASN A C 1
ATOM 623 O O . ASN A 1 79 ? 13.240 -4.657 -12.078 1.00 94.44 79 ASN A O 1
ATOM 627 N N . TYR A 1 80 ? 12.385 -4.705 -14.152 1.00 93.31 80 TYR A N 1
ATOM 628 C CA . TYR A 1 80 ? 11.681 -3.431 -14.011 1.00 93.31 80 TYR A CA 1
ATOM 629 C C . TYR A 1 80 ? 10.609 -3.480 -12.910 1.00 93.31 80 TYR A C 1
ATOM 631 O O . TYR A 1 80 ? 10.538 -2.572 -12.084 1.00 93.31 80 TYR A O 1
ATOM 639 N N . ALA A 1 81 ? 9.795 -4.539 -12.855 1.00 94.00 81 ALA A N 1
ATOM 640 C CA . ALA A 1 81 ? 8.789 -4.710 -11.807 1.00 94.00 81 ALA A CA 1
ATOM 641 C C . ALA A 1 81 ? 9.435 -4.717 -10.413 1.00 94.00 81 ALA A C 1
ATOM 643 O O . ALA A 1 81 ? 8.976 -4.016 -9.516 1.00 94.00 81 ALA A O 1
ATOM 644 N N . TYR A 1 82 ? 10.562 -5.411 -10.261 1.00 96.19 82 TYR A N 1
ATOM 645 C CA . TYR A 1 82 ? 11.305 -5.424 -9.006 1.00 96.19 82 TYR A CA 1
ATOM 646 C C . TYR A 1 82 ? 11.962 -4.077 -8.666 1.00 96.19 82 TYR A C 1
ATOM 648 O O . TYR A 1 82 ? 12.007 -3.681 -7.506 1.00 96.19 82 TYR A O 1
ATOM 656 N N . SER A 1 83 ? 12.397 -3.308 -9.666 1.00 93.44 83 SER A N 1
ATOM 657 C CA . SER A 1 83 ? 12.822 -1.913 -9.476 1.00 93.44 83 SER A CA 1
ATOM 658 C C . SER A 1 83 ? 11.695 -1.054 -8.879 1.00 93.44 83 SER A C 1
ATOM 660 O O . SER A 1 83 ? 11.938 -0.227 -7.992 1.00 93.44 83 SER A O 1
ATOM 662 N N . GLN A 1 84 ? 10.438 -1.303 -9.274 1.00 93.88 84 GLN A N 1
ATOM 663 C CA . GLN A 1 84 ? 9.280 -0.670 -8.634 1.00 93.88 84 GLN A CA 1
ATOM 664 C C . GLN A 1 84 ? 9.053 -1.192 -7.206 1.00 93.88 84 GLN A C 1
ATOM 666 O O . GLN A 1 84 ? 8.832 -0.371 -6.313 1.00 93.88 84 GLN A O 1
ATOM 671 N N . ASP A 1 85 ? 9.180 -2.502 -6.958 1.00 96.06 85 ASP A N 1
ATOM 672 C CA . ASP A 1 85 ? 9.103 -3.074 -5.602 1.00 96.06 85 ASP A CA 1
ATOM 673 C C . ASP A 1 85 ? 10.093 -2.384 -4.653 1.00 96.06 85 ASP A C 1
ATOM 675 O O . ASP A 1 85 ? 9.702 -1.890 -3.593 1.00 96.06 85 ASP A O 1
ATOM 679 N N . LEU A 1 86 ? 11.360 -2.258 -5.066 1.00 95.56 86 LEU A N 1
ATOM 680 C CA . LEU A 1 86 ? 12.407 -1.564 -4.311 1.00 95.56 86 LEU A CA 1
ATOM 681 C C . LEU A 1 86 ? 12.066 -0.092 -4.067 1.00 95.56 86 LEU A C 1
ATOM 683 O O . LEU A 1 86 ? 12.304 0.418 -2.969 1.00 95.56 86 LEU A O 1
ATOM 687 N N . SER A 1 87 ? 11.507 0.591 -5.072 1.00 92.69 87 SER A N 1
ATOM 688 C CA . SER A 1 87 ? 11.091 1.989 -4.948 1.00 92.69 87 SER A CA 1
ATOM 689 C C . SER A 1 87 ? 10.057 2.159 -3.833 1.00 92.69 87 SER A C 1
ATOM 691 O O . SER A 1 87 ? 10.275 2.985 -2.950 1.00 92.69 87 SER A O 1
ATOM 693 N N . TYR A 1 88 ? 8.970 1.379 -3.811 1.00 94.75 88 TYR A N 1
ATOM 694 C CA . TYR A 1 88 ? 7.984 1.488 -2.727 1.00 94.75 88 TYR A CA 1
ATOM 695 C C . TYR A 1 88 ? 8.553 0.993 -1.397 1.00 94.75 88 TYR A C 1
ATOM 697 O O . TYR A 1 88 ? 8.443 1.708 -0.402 1.00 94.75 88 TYR A O 1
ATOM 705 N N . TYR A 1 89 ? 9.222 -0.165 -1.378 1.00 96.12 89 TYR A N 1
ATOM 706 C CA . TYR A 1 89 ? 9.734 -0.791 -0.156 1.00 96.12 89 TYR A CA 1
ATOM 707 C C . TYR A 1 89 ? 10.655 0.139 0.637 1.00 96.12 89 TYR A C 1
ATOM 709 O O . TYR A 1 89 ? 10.501 0.273 1.851 1.00 96.12 89 TYR A O 1
ATOM 717 N N . TYR A 1 90 ? 11.591 0.804 -0.045 1.00 94.88 90 TYR A N 1
ATOM 718 C CA . TYR A 1 90 ? 12.596 1.643 0.605 1.00 94.88 90 TYR A CA 1
ATOM 719 C C . TYR A 1 90 ? 12.199 3.115 0.757 1.00 94.88 90 TYR A C 1
ATOM 721 O O . TYR A 1 90 ? 12.737 3.779 1.643 1.00 94.88 90 TYR A O 1
ATOM 729 N N . LYS A 1 91 ? 11.273 3.646 -0.055 1.00 90.19 91 LYS A N 1
ATOM 730 C CA . LYS A 1 91 ? 10.802 5.035 0.109 1.00 90.19 91 LYS A CA 1
ATOM 731 C C . LYS A 1 91 ? 9.744 5.163 1.195 1.00 90.19 91 LYS A C 1
ATOM 733 O O . LYS A 1 91 ? 9.857 6.024 2.063 1.00 90.19 91 LYS A O 1
ATOM 738 N N . VAL A 1 92 ? 8.715 4.320 1.129 1.00 93.12 92 VAL A N 1
ATOM 739 C CA . VAL A 1 92 ? 7.495 4.467 1.941 1.00 93.12 92 VAL A CA 1
ATOM 740 C C . VAL A 1 92 ? 7.060 3.174 2.636 1.00 93.12 92 VAL A C 1
ATOM 742 O O . VAL A 1 92 ? 6.255 3.202 3.559 1.00 93.12 92 VAL A O 1
ATOM 745 N N . GLY A 1 93 ? 7.627 2.042 2.224 1.00 94.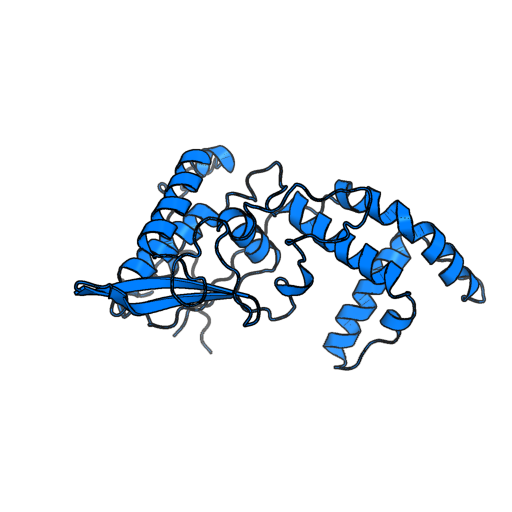56 93 GLY A N 1
ATOM 746 C CA . GLY A 1 93 ? 7.332 0.715 2.736 1.00 94.56 93 GLY A CA 1
ATOM 747 C C . GLY A 1 93 ? 8.141 0.318 3.982 1.00 94.56 93 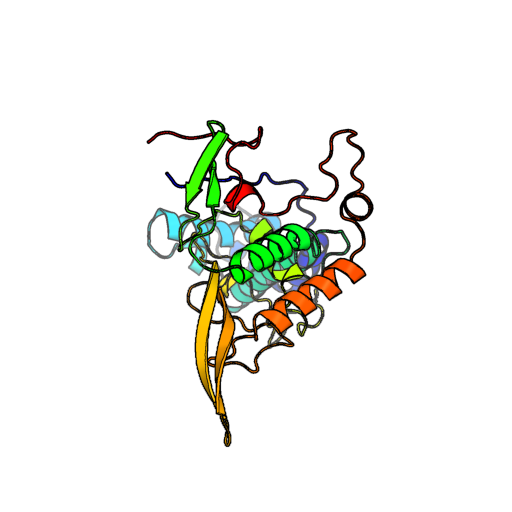GLY A C 1
ATOM 748 O O . GLY A 1 93 ? 8.760 1.166 4.641 1.00 94.56 93 GLY A O 1
ATOM 749 N N . PRO A 1 94 ? 8.164 -0.992 4.309 1.00 95.56 94 PRO A N 1
ATOM 750 C CA . PRO A 1 94 ? 8.828 -1.526 5.503 1.00 95.56 94 PRO A CA 1
ATOM 751 C C . PRO A 1 94 ? 10.327 -1.201 5.596 1.00 95.56 94 PRO A C 1
ATOM 753 O O . PRO A 1 94 ? 10.859 -1.022 6.692 1.00 95.56 94 PRO A O 1
ATOM 756 N N . GLY A 1 95 ? 11.005 -1.083 4.449 1.00 94.50 95 GLY A N 1
ATOM 757 C CA . GLY A 1 95 ? 12.430 -0.764 4.352 1.00 94.50 95 GLY A CA 1
ATOM 758 C C . GLY A 1 95 ? 12.777 0.714 4.520 1.00 94.50 95 GLY A C 1
ATOM 759 O O . GLY A 1 95 ? 13.958 1.060 4.471 1.00 94.50 95 GLY A O 1
ATOM 760 N N . SER A 1 96 ? 11.792 1.597 4.702 1.00 93.06 96 SER A N 1
ATOM 761 C CA . SER A 1 96 ? 12.049 3.031 4.838 1.00 93.06 96 SER A CA 1
ATOM 762 C C . SER A 1 96 ? 12.848 3.371 6.106 1.00 93.06 96 SER A C 1
ATOM 764 O O . SER A 1 96 ? 12.657 2.817 7.199 1.00 93.06 96 SER A O 1
ATOM 766 N N . VAL A 1 97 ? 13.789 4.307 5.950 1.00 88.81 97 VAL A N 1
ATOM 767 C CA . VAL A 1 97 ? 14.632 4.820 7.047 1.00 88.81 97 VAL A CA 1
ATOM 768 C C . VAL A 1 97 ? 13.883 5.863 7.883 1.00 88.81 97 VAL A C 1
ATOM 770 O O . VAL A 1 97 ? 14.123 5.974 9.082 1.00 88.81 97 VAL A O 1
ATOM 773 N N . GLY A 1 98 ? 12.970 6.609 7.255 1.00 87.12 98 GLY A N 1
ATOM 774 C CA . GLY A 1 98 ? 12.164 7.650 7.890 1.00 87.12 98 GLY A CA 1
ATOM 775 C C . GLY A 1 98 ? 10.906 7.132 8.602 1.00 87.12 98 GLY A C 1
ATOM 776 O O . GLY A 1 98 ? 10.757 5.927 8.828 1.00 87.12 98 GLY A O 1
ATOM 777 N N . PRO A 1 99 ? 9.975 8.042 8.945 1.00 91.56 99 PRO A N 1
ATOM 778 C CA . PRO A 1 99 ? 8.759 7.689 9.668 1.00 91.56 99 PRO A CA 1
ATOM 779 C C . PRO A 1 99 ? 7.725 6.952 8.807 1.00 91.56 99 PRO A C 1
ATOM 781 O O . PRO A 1 99 ? 6.763 6.438 9.366 1.00 91.56 99 PRO A O 1
ATOM 784 N N . SER A 1 100 ? 7.898 6.862 7.481 1.00 92.00 100 SER A N 1
ATOM 785 C CA . SER A 1 100 ? 6.893 6.329 6.545 1.00 92.00 100 SER A CA 1
ATOM 786 C C . SER A 1 100 ? 6.314 4.974 6.970 1.00 92.00 100 SER A C 1
ATOM 788 O O . SER A 1 100 ? 5.097 4.809 7.004 1.00 92.00 100 SER A O 1
ATOM 790 N N . LYS A 1 101 ? 7.160 4.045 7.438 1.00 93.44 101 LYS A N 1
ATOM 791 C CA . LYS A 1 101 ? 6.729 2.724 7.941 1.00 93.44 101 LYS A CA 1
ATOM 792 C C . LYS A 1 101 ? 5.844 2.737 9.195 1.00 93.44 101 LYS A C 1
ATOM 794 O O . LYS A 1 101 ? 5.288 1.702 9.551 1.00 93.44 101 LYS A O 1
ATOM 799 N N . VAL A 1 102 ? 5.734 3.871 9.889 1.00 94.94 102 VAL A N 1
ATOM 800 C CA . VAL A 1 102 ? 4.898 4.043 11.090 1.00 94.94 102 VAL A CA 1
ATOM 801 C C . VAL A 1 102 ? 3.797 5.097 10.929 1.00 94.94 102 VAL A C 1
ATOM 803 O O . VAL A 1 102 ? 2.924 5.171 11.793 1.00 94.94 102 VAL A O 1
ATOM 806 N N . LEU A 1 103 ? 3.770 5.859 9.825 1.00 93.50 103 LEU A N 1
ATOM 807 C CA . LEU A 1 103 ? 2.824 6.971 9.618 1.00 93.50 103 LEU A CA 1
ATOM 808 C C . LEU A 1 103 ? 1.353 6.554 9.706 1.00 93.50 103 LEU A C 1
ATOM 810 O O . LEU A 1 103 ? 0.515 7.334 10.153 1.00 93.50 103 LEU A O 1
ATOM 814 N N . PHE A 1 104 ? 1.031 5.319 9.319 1.00 95.69 104 PHE A N 1
ATOM 815 C CA . PHE A 1 104 ? -0.342 4.814 9.322 1.00 95.69 104 PHE A CA 1
ATOM 816 C C . PHE A 1 104 ? -0.786 4.167 10.641 1.00 95.69 104 PHE A C 1
ATOM 818 O O . PHE A 1 104 ? -1.950 3.778 10.755 1.00 95.69 104 PHE A O 1
ATOM 825 N N . LEU A 1 105 ? 0.072 4.080 11.666 1.00 96.19 105 LEU A N 1
ATOM 826 C CA . LEU A 1 105 ? -0.321 3.518 12.967 1.00 96.19 105 LEU A CA 1
ATOM 827 C C . LEU A 1 105 ? -1.507 4.261 13.616 1.00 96.19 105 LEU A C 1
ATOM 829 O O . LEU A 1 105 ? -2.433 3.580 14.062 1.00 96.19 105 LEU A O 1
ATOM 833 N N . PRO A 1 106 ? -1.577 5.612 13.640 1.00 94.81 106 PRO A N 1
ATOM 834 C CA . PRO A 1 106 ? -2.747 6.314 14.173 1.00 94.81 106 PRO A CA 1
ATOM 835 C C . PRO A 1 106 ? -4.039 5.989 13.411 1.00 94.81 106 PRO A C 1
ATOM 837 O O . PRO A 1 106 ? -5.084 5.779 14.031 1.00 94.81 106 PRO A O 1
ATOM 840 N N . PHE A 1 107 ? -3.970 5.903 12.077 1.00 95.75 107 PHE A N 1
ATOM 841 C CA . PHE A 1 107 ? -5.109 5.516 11.241 1.00 95.75 107 PHE A CA 1
ATOM 842 C C . PHE A 1 107 ? -5.574 4.093 11.571 1.00 95.75 107 PHE A C 1
ATOM 844 O O . PHE A 1 107 ? -6.750 3.889 11.867 1.00 95.75 107 PHE A O 1
ATOM 851 N N . LEU A 1 108 ? -4.652 3.125 11.593 1.00 97.44 108 LEU A N 1
ATOM 852 C CA . LEU A 1 108 ? -4.953 1.719 11.871 1.00 97.44 108 LEU A CA 1
ATOM 853 C C . LEU A 1 108 ? -5.515 1.516 13.282 1.00 97.44 108 LEU A C 1
ATOM 855 O O . LEU A 1 108 ? -6.509 0.814 13.436 1.00 97.44 108 LEU A O 1
ATOM 859 N N . ASN A 1 109 ? -4.942 2.159 14.303 1.00 96.56 109 ASN A N 1
ATOM 860 C CA . ASN A 1 109 ? -5.454 2.077 15.674 1.00 96.56 109 ASN A CA 1
ATOM 861 C C . ASN A 1 109 ? -6.883 2.612 15.783 1.00 96.56 109 ASN A C 1
ATOM 863 O O . ASN A 1 109 ? -7.739 1.964 16.379 1.00 96.56 109 ASN A O 1
ATOM 867 N N . SER A 1 110 ? -7.146 3.782 15.198 1.00 95.25 110 SER A N 1
ATOM 868 C CA . SER A 1 110 ? -8.475 4.395 15.212 1.00 95.25 110 SER A CA 1
ATOM 869 C C . SER A 1 110 ? -9.492 3.562 14.425 1.00 95.25 110 SER A C 1
ATOM 871 O O . SER A 1 110 ? -10.604 3.342 14.903 1.00 95.25 110 SER A O 1
ATOM 873 N N . LEU A 1 111 ? -9.100 3.018 13.266 1.00 96.31 111 LEU A N 1
ATOM 874 C CA . LEU A 1 111 ? -9.940 2.104 12.495 1.00 96.31 111 LEU A CA 1
ATOM 875 C C . LEU A 1 111 ? -10.238 0.823 13.285 1.00 96.31 111 LEU A C 1
ATOM 877 O O . LEU A 1 111 ? -11.384 0.385 13.317 1.00 96.31 111 LEU A O 1
ATOM 881 N N . MET A 1 112 ? -9.245 0.221 13.943 1.00 96.75 112 MET A N 1
ATOM 882 C CA . MET A 1 112 ? -9.472 -0.987 14.739 1.00 96.75 112 MET A CA 1
ATOM 883 C C . MET A 1 112 ? -10.325 -0.720 15.981 1.00 96.75 112 MET A C 1
ATOM 885 O O . MET A 1 112 ? -11.173 -1.549 16.306 1.00 96.75 112 MET A O 1
ATOM 889 N N . ASP A 1 113 ? -10.165 0.430 16.642 1.00 95.00 113 ASP A N 1
ATOM 890 C CA . ASP A 1 113 ? -11.051 0.854 17.732 1.00 95.00 113 ASP A CA 1
ATOM 891 C C . ASP A 1 113 ? -12.502 0.969 17.240 1.00 95.00 113 ASP A C 1
ATOM 893 O O . ASP A 1 113 ? -13.407 0.374 17.832 1.00 95.00 113 ASP A O 1
ATOM 897 N N . LEU A 1 114 ? -12.713 1.633 16.098 1.00 95.19 114 LEU A N 1
ATOM 898 C CA . LEU A 1 114 ? -14.016 1.740 15.443 1.00 95.19 114 LEU A CA 1
ATOM 899 C C . LEU A 1 114 ? -14.610 0.362 15.127 1.00 95.19 114 LEU A C 1
ATOM 901 O O . LEU A 1 114 ? -15.753 0.082 15.485 1.00 95.19 114 LEU A O 1
ATOM 905 N N . LEU A 1 115 ? -13.842 -0.522 14.490 1.00 95.44 115 LEU A N 1
ATOM 906 C CA . LEU A 1 115 ? -14.301 -1.861 14.122 1.00 95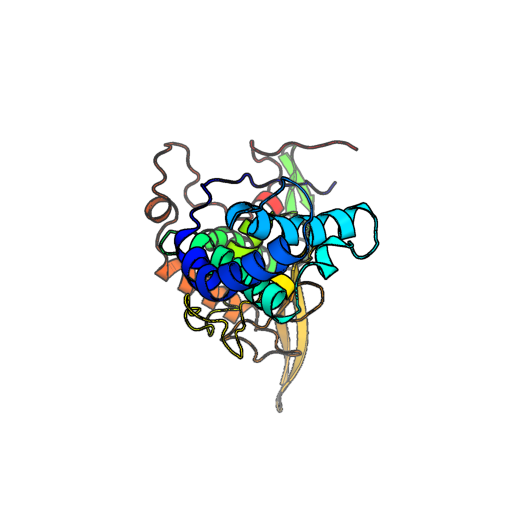.44 115 LEU A CA 1
ATOM 907 C C . LEU A 1 115 ? -14.585 -2.744 15.348 1.00 95.44 115 LEU A C 1
ATOM 909 O O . LEU A 1 115 ? -15.526 -3.537 15.321 1.00 95.44 115 LEU A O 1
ATOM 913 N N . SER A 1 116 ? -13.834 -2.579 16.442 1.00 95.12 116 SER A N 1
ATOM 914 C CA . SER A 1 116 ? -14.018 -3.343 17.686 1.00 95.12 116 SER A CA 1
ATOM 915 C C . SER A 1 116 ? -15.342 -3.061 18.396 1.00 95.12 116 SER A C 1
ATOM 917 O O . SER A 1 116 ? -15.890 -3.946 19.052 1.00 95.12 116 SER A O 1
ATOM 919 N N . LYS A 1 117 ? -15.885 -1.851 18.223 1.00 94.62 117 LYS A N 1
ATOM 920 C CA . LYS A 1 117 ? -17.185 -1.437 18.769 1.00 94.62 117 LYS A CA 1
ATOM 921 C C . LYS A 1 117 ? -18.370 -2.024 17.994 1.00 94.62 117 LYS A C 1
ATOM 923 O O . LYS A 1 117 ? -19.467 -2.110 18.540 1.00 94.62 117 LYS A O 1
ATOM 928 N N . GLY A 1 118 ? -18.152 -2.453 16.750 1.00 93.06 118 GLY A N 1
ATOM 929 C CA . GLY A 1 118 ? -19.165 -3.081 15.906 1.00 93.06 118 GLY A CA 1
ATOM 930 C C . GLY A 1 118 ? -20.217 -2.117 15.323 1.00 93.06 118 GLY A C 1
ATOM 931 O O . GLY A 1 118 ? -20.096 -0.896 15.436 1.00 93.06 118 GLY A O 1
ATOM 932 N N . PRO A 1 119 ? -21.244 -2.651 14.640 1.00 94.50 119 PRO A N 1
ATOM 933 C CA . PRO A 1 119 ? -22.307 -1.870 14.000 1.00 94.50 119 PRO A CA 1
ATOM 934 C C . PRO A 1 119 ? -23.136 -0.992 14.951 1.00 94.50 119 PRO A C 1
ATOM 936 O O . PRO A 1 119 ? -23.303 -1.311 16.124 1.00 94.50 119 PRO A O 1
ATOM 939 N N . GLY A 1 120 ? -23.756 0.066 14.411 1.00 94.88 120 GLY A N 1
ATOM 940 C CA . GLY A 1 120 ? -24.751 0.879 15.133 1.00 94.88 120 GLY A CA 1
ATOM 941 C C . GLY A 1 120 ? -24.184 2.039 15.955 1.00 94.88 120 GLY A C 1
ATOM 942 O O . GLY A 1 120 ? -24.916 2.664 16.721 1.00 94.88 120 GLY A O 1
ATOM 943 N N . GLN A 1 121 ? -22.899 2.348 15.788 1.00 95.62 121 GLN A N 1
ATOM 944 C CA . GLN A 1 121 ? -22.263 3.503 16.417 1.00 95.62 121 GLN A CA 1
ATOM 945 C C . GLN A 1 121 ? -22.887 4.818 15.937 1.00 95.62 121 GLN A C 1
ATOM 947 O O . GLN A 1 121 ? -23.331 4.934 14.792 1.00 95.62 121 GLN A O 1
ATOM 952 N N . VAL A 1 122 ? -22.905 5.813 16.823 1.00 96.88 122 VAL A N 1
ATOM 953 C CA . VAL A 1 122 ? -23.412 7.159 16.538 1.00 96.88 122 VAL A CA 1
ATOM 954 C C . VAL A 1 122 ? -22.227 8.109 16.422 1.00 96.88 122 VAL A C 1
ATOM 956 O O . VAL A 1 122 ? -21.427 8.200 17.350 1.00 96.88 122 VAL A O 1
ATOM 959 N N . GLY A 1 123 ? -22.120 8.784 15.281 1.00 95.69 123 GLY A N 1
ATOM 960 C CA . GLY A 1 123 ? -21.124 9.814 15.010 1.00 95.69 123 GLY A CA 1
ATOM 961 C C . GLY A 1 123 ? -21.727 11.218 14.936 1.00 95.69 123 GLY A C 1
ATOM 962 O O . GLY A 1 123 ? -22.950 11.379 14.919 1.00 95.69 123 GLY A O 1
ATOM 963 N N . THR A 1 124 ? -20.858 12.220 14.849 1.00 96.38 124 THR A N 1
ATOM 964 C CA . THR A 1 124 ? -21.196 13.640 14.692 1.00 96.38 124 THR A CA 1
ATOM 965 C C . THR A 1 124 ? -21.274 13.998 13.211 1.00 96.38 124 THR A C 1
ATOM 967 O O . THR A 1 124 ? -20.348 13.742 12.448 1.00 96.38 124 THR A O 1
ATOM 970 N N . ASN A 1 125 ? -22.383 14.581 12.777 1.00 94.50 125 ASN A N 1
ATOM 971 C CA . ASN A 1 125 ? -22.603 15.014 11.402 1.00 94.50 125 ASN A CA 1
ATOM 972 C C . ASN A 1 125 ? -22.038 16.431 11.164 1.00 94.50 125 ASN A C 1
ATOM 974 O O . ASN A 1 125 ? -21.745 17.158 12.109 1.00 94.50 125 ASN A O 1
ATOM 978 N N . ALA A 1 126 ? -21.925 16.852 9.901 1.00 91.94 126 ALA A N 1
ATOM 979 C CA . ALA A 1 126 ? -21.341 18.147 9.521 1.00 91.94 126 ALA A CA 1
ATOM 980 C C . ALA A 1 126 ? -22.076 19.375 10.097 1.00 91.94 126 ALA A C 1
ATOM 982 O O . ALA A 1 126 ? -21.490 20.438 10.264 1.00 91.94 126 ALA A O 1
ATOM 983 N N . ASP A 1 127 ? -23.368 19.238 10.398 1.0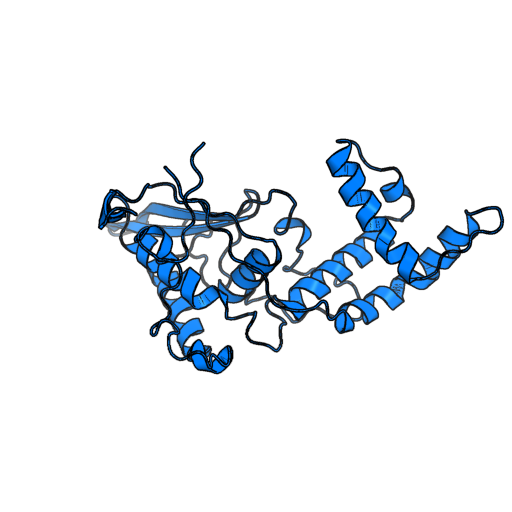0 92.69 127 ASP A N 1
ATOM 984 C CA . ASP A 1 127 ? -24.204 20.262 11.032 1.00 92.69 127 ASP A CA 1
ATOM 985 C C . ASP A 1 127 ? -24.179 20.205 12.572 1.00 92.69 127 ASP A C 1
ATOM 987 O O . ASP A 1 127 ? -24.943 20.911 13.229 1.00 92.69 127 ASP A O 1
ATOM 991 N N . GLY A 1 128 ? -23.328 19.352 13.153 1.00 94.44 128 GLY A N 1
ATOM 992 C CA . GLY A 1 128 ? -23.285 19.063 14.588 1.00 94.44 128 GLY A CA 1
ATOM 993 C C . GLY A 1 128 ? -24.391 18.116 15.065 1.00 94.44 128 GLY A C 1
ATOM 994 O O . GLY A 1 128 ? -24.494 17.856 16.263 1.00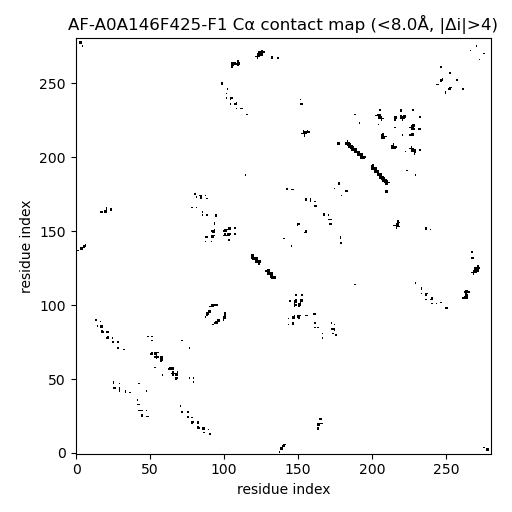 94.44 128 GLY A O 1
ATOM 995 N N . GLY A 1 129 ? -25.231 17.605 14.156 1.00 96.69 129 GLY A N 1
ATOM 996 C CA . GLY A 1 129 ? -26.220 16.574 14.458 1.00 96.69 129 GLY A CA 1
ATOM 997 C C . GLY A 1 129 ? -25.591 15.192 14.660 1.00 96.69 129 GLY A C 1
ATOM 998 O O . GLY A 1 129 ? -24.377 15.030 14.625 1.00 96.69 129 GLY A O 1
ATOM 999 N N . ASN A 1 130 ? -26.429 14.167 14.812 1.00 97.25 130 ASN A N 1
ATOM 1000 C CA . ASN A 1 130 ? -25.978 12.779 14.935 1.00 97.25 130 ASN A CA 1
ATOM 1001 C C . ASN A 1 130 ? -26.255 11.994 13.649 1.00 97.25 130 ASN A C 1
ATOM 1003 O O . ASN A 1 130 ? -27.297 12.182 13.017 1.00 97.25 130 ASN A O 1
ATOM 1007 N N . PHE A 1 131 ? -25.382 11.048 13.309 1.00 96.00 131 PHE A N 1
ATOM 1008 C CA . PHE A 1 131 ? -25.634 10.053 12.264 1.00 96.00 131 PHE A CA 1
ATOM 1009 C C . PHE A 1 131 ? -25.238 8.649 12.730 1.00 96.00 131 PHE A C 1
ATOM 1011 O O . PHE A 1 131 ? -24.383 8.486 13.595 1.00 96.00 131 PHE A O 1
ATOM 1018 N N . THR A 1 132 ? -25.857 7.616 12.160 1.00 96.75 132 THR A N 1
ATOM 1019 C CA . THR A 1 132 ? -25.425 6.229 12.380 1.00 96.75 132 THR A CA 1
ATOM 1020 C C . THR A 1 132 ? -24.281 5.901 11.430 1.00 96.75 132 THR A C 1
ATOM 1022 O O . THR A 1 132 ? -24.443 6.020 10.213 1.00 96.75 132 THR A O 1
ATOM 1025 N N . VAL A 1 133 ? -23.146 5.462 11.975 1.00 95.69 133 VAL A N 1
ATOM 1026 C CA . VAL A 1 133 ? -21.992 5.017 11.186 1.00 95.69 1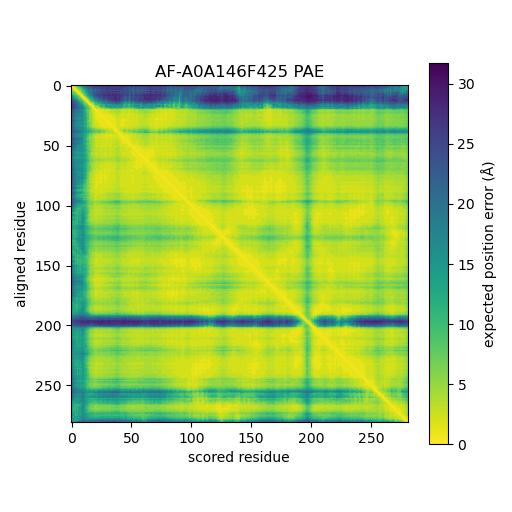33 VAL A CA 1
ATOM 1027 C C . VAL A 1 133 ? -22.409 3.809 10.334 1.00 95.69 133 VAL A C 1
ATOM 1029 O O . VAL A 1 133 ? -22.915 2.827 10.887 1.00 95.69 133 VAL A O 1
ATOM 1032 N N . PRO A 1 134 ? -22.247 3.855 8.998 1.00 94.69 134 PRO A N 1
ATOM 1033 C CA . PRO A 1 134 ? -22.611 2.741 8.130 1.00 94.69 134 PRO A CA 1
ATOM 1034 C C . PRO A 1 134 ? -21.787 1.481 8.416 1.00 94.69 134 PRO A C 1
ATOM 1036 O O . PRO A 1 134 ? -20.600 1.561 8.713 1.00 94.69 134 PRO A O 1
ATOM 1039 N N . ASN A 1 135 ? -22.389 0.306 8.218 1.00 92.31 135 ASN A N 1
ATOM 1040 C CA . ASN A 1 135 ? -21.677 -0.977 8.336 1.00 92.31 135 ASN A CA 1
ATOM 1041 C C . ASN A 1 135 ? -20.581 -1.149 7.273 1.00 92.31 135 ASN A C 1
ATOM 1043 O O . ASN A 1 135 ? -19.649 -1.922 7.472 1.00 92.31 135 ASN A O 1
ATOM 1047 N N . LEU A 1 136 ? -20.720 -0.460 6.136 1.00 95.06 136 LEU A N 1
ATOM 1048 C CA . LEU A 1 136 ? -19.721 -0.405 5.078 1.00 95.06 136 LEU A CA 1
ATOM 1049 C C . LEU A 1 136 ? -19.072 0.977 5.086 1.00 95.06 136 LEU A C 1
ATOM 1051 O O . LEU A 1 136 ? -19.692 1.967 4.693 1.00 95.06 136 LEU A O 1
ATOM 1055 N N . ILE A 1 137 ? -17.823 1.014 5.531 1.00 93.06 137 ILE A N 1
ATOM 1056 C CA . ILE A 1 137 ? -16.988 2.210 5.555 1.00 93.06 137 ILE A CA 1
ATOM 1057 C C . ILE A 1 137 ? -16.099 2.177 4.314 1.00 93.06 137 ILE A C 1
ATOM 1059 O O . ILE A 1 137 ? -15.498 1.150 4.007 1.00 93.06 137 ILE A O 1
ATOM 1063 N N . MET A 1 138 ? -16.035 3.291 3.590 1.00 93.19 138 MET A N 1
ATOM 1064 C CA . MET A 1 138 ? -15.230 3.417 2.377 1.00 93.19 138 MET A CA 1
ATOM 1065 C C . MET A 1 138 ? -14.316 4.631 2.483 1.00 93.19 138 MET A C 1
ATOM 1067 O O . MET A 1 138 ? -14.750 5.702 2.905 1.00 93.19 138 MET A O 1
ATOM 1071 N N . ALA A 1 139 ? -13.068 4.457 2.062 1.00 92.38 139 ALA A N 1
ATOM 1072 C CA . ALA A 1 139 ? -12.087 5.518 1.902 1.00 92.38 139 ALA A CA 1
ATOM 1073 C C . ALA A 1 139 ? -11.348 5.320 0.577 1.00 92.38 139 ALA A C 1
ATOM 1075 O O . ALA A 1 139 ? -11.242 4.199 0.079 1.00 92.38 139 ALA A O 1
ATOM 1076 N N . PHE A 1 140 ? -10.845 6.417 0.021 1.00 92.88 140 PHE A N 1
ATOM 1077 C CA . PHE A 1 140 ? -10.038 6.417 -1.191 1.00 92.88 140 PHE A CA 1
ATOM 1078 C C . PHE A 1 140 ? -8.650 6.920 -0.812 1.00 92.88 140 PHE A C 1
ATOM 1080 O O . PHE A 1 140 ? -8.523 7.981 -0.208 1.00 92.88 140 PHE A O 1
ATOM 1087 N N . LEU A 1 141 ? -7.635 6.120 -1.117 1.00 91.75 141 LEU A N 1
ATOM 1088 C CA . LEU A 1 141 ? -6.241 6.379 -0.778 1.00 91.75 141 LEU A CA 1
ATOM 1089 C C . LEU A 1 141 ? -5.406 6.354 -2.053 1.00 91.75 141 LEU A C 1
ATOM 1091 O O . LEU A 1 141 ? -5.753 5.656 -3.011 1.00 91.75 141 LEU A O 1
ATOM 1095 N N . ASN A 1 142 ? -4.292 7.076 -2.032 1.00 94.44 142 ASN A N 1
ATOM 1096 C CA . ASN A 1 142 ? -3.264 6.943 -3.054 1.00 94.44 142 ASN A CA 1
ATOM 1097 C C . ASN A 1 142 ? -2.423 5.681 -2.811 1.00 94.44 142 ASN A C 1
ATOM 1099 O O . ASN A 1 142 ? -2.395 5.104 -1.724 1.00 94.44 142 ASN A O 1
ATOM 1103 N N . ASP A 1 143 ? -1.706 5.261 -3.839 1.00 93.38 143 ASP A N 1
ATOM 1104 C CA . ASP A 1 143 ? -0.780 4.132 -3.816 1.00 93.38 143 ASP A CA 1
ATOM 1105 C C . ASP A 1 143 ? 0.274 4.223 -2.702 1.00 93.38 143 ASP A C 1
ATOM 1107 O O . ASP A 1 143 ? 0.464 3.259 -1.960 1.00 93.38 143 ASP A O 1
ATOM 1111 N N . ASN A 1 144 ? 0.908 5.386 -2.525 1.00 92.25 144 ASN A N 1
ATOM 1112 C CA . ASN A 1 144 ? 1.891 5.601 -1.461 1.00 92.25 144 ASN A CA 1
ATOM 1113 C C . ASN A 1 144 ? 1.273 5.407 -0.074 1.00 92.25 144 ASN A C 1
ATOM 1115 O O . ASN A 1 144 ? 1.862 4.746 0.773 1.00 92.25 144 ASN A O 1
ATOM 1119 N N . GLN A 1 145 ? 0.051 5.895 0.135 1.00 94.38 145 GLN A N 1
ATOM 1120 C CA . GLN A 1 145 ? -0.680 5.719 1.392 1.00 94.38 145 GLN A CA 1
ATOM 1121 C C . GLN A 1 145 ? -1.009 4.254 1.658 1.00 94.38 145 GLN A C 1
ATOM 1123 O O . GLN A 1 145 ? -0.901 3.787 2.789 1.00 94.38 145 GLN A O 1
ATOM 1128 N N . ILE A 1 146 ? -1.376 3.498 0.620 1.00 96.50 146 ILE A N 1
ATOM 1129 C CA . ILE A 1 146 ? -1.571 2.055 0.754 1.00 96.50 146 ILE A CA 1
ATOM 1130 C C . ILE A 1 146 ? -0.237 1.385 1.116 1.00 96.50 146 ILE A C 1
ATOM 1132 O O . ILE A 1 146 ? -0.214 0.564 2.030 1.00 96.50 146 ILE A O 1
ATOM 1136 N N . ALA A 1 147 ? 0.879 1.761 0.486 1.00 96.12 147 ALA A N 1
ATOM 1137 C CA . ALA A 1 147 ? 2.201 1.228 0.818 1.00 96.12 147 ALA A CA 1
ATOM 1138 C C . ALA A 1 147 ? 2.623 1.534 2.268 1.00 96.12 147 ALA A C 1
ATOM 1140 O O . ALA A 1 147 ? 3.032 0.615 2.982 1.00 96.12 147 ALA A O 1
ATOM 1141 N N . GLU A 1 148 ? 2.440 2.764 2.745 1.00 96.25 148 GLU A N 1
ATOM 1142 C CA . GLU A 1 148 ? 2.683 3.155 4.143 1.00 96.25 148 GLU A CA 1
ATOM 1143 C C . GLU A 1 148 ? 1.779 2.377 5.112 1.00 96.25 148 GLU A C 1
ATOM 1145 O O . GLU A 1 148 ? 2.233 1.871 6.142 1.00 96.25 148 GLU A O 1
ATOM 1150 N N . MET A 1 149 ? 0.502 2.199 4.756 1.00 97.19 149 MET A N 1
ATOM 1151 C CA . MET A 1 149 ? -0.436 1.378 5.518 1.00 97.19 149 MET A CA 1
ATOM 1152 C C . MET A 1 149 ? 0.056 -0.072 5.614 1.00 97.19 149 MET A C 1
ATOM 1154 O O . MET A 1 149 ? 0.058 -0.641 6.708 1.00 97.19 149 MET A O 1
ATOM 1158 N N . THR A 1 150 ? 0.522 -0.669 4.506 1.00 96.94 150 THR A N 1
ATOM 1159 C CA . THR A 1 150 ? 1.065 -2.040 4.516 1.00 96.94 150 THR A CA 1
ATOM 1160 C C . THR A 1 150 ? 2.313 -2.187 5.382 1.00 96.94 150 THR A C 1
ATOM 1162 O O . THR A 1 150 ? 2.490 -3.224 6.023 1.00 96.94 150 THR A O 1
ATOM 1165 N N . ALA A 1 151 ? 3.144 -1.143 5.453 1.00 96.50 151 ALA A N 1
ATOM 1166 C CA . ALA A 1 151 ? 4.342 -1.124 6.283 1.00 96.50 151 ALA A CA 1
ATOM 1167 C C . ALA A 1 151 ? 4.018 -1.121 7.785 1.00 96.50 151 ALA A C 1
ATOM 1169 O O . ALA A 1 151 ? 4.714 -1.760 8.573 1.00 96.50 151 ALA A O 1
ATOM 1170 N N . ALA A 1 152 ? 2.927 -0.459 8.178 1.00 97.06 152 ALA A N 1
ATOM 1171 C CA . ALA A 1 152 ? 2.500 -0.374 9.571 1.00 97.06 152 ALA A CA 1
ATOM 1172 C C . ALA A 1 152 ? 1.640 -1.571 10.028 1.00 97.06 1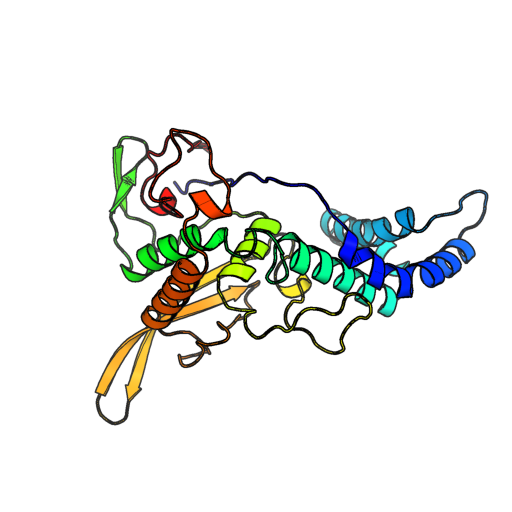52 ALA A C 1
ATOM 1174 O O . ALA A 1 152 ? 1.667 -1.945 11.202 1.00 97.06 152 ALA A O 1
ATOM 1175 N N . MET A 1 153 ? 0.868 -2.188 9.125 1.00 96.44 153 MET A N 1
ATOM 1176 C CA . MET A 1 153 ? -0.204 -3.130 9.491 1.00 96.44 153 MET A CA 1
ATOM 1177 C C . MET A 1 153 ? 0.244 -4.560 9.824 1.00 96.44 153 MET A C 1
ATOM 1179 O O . MET A 1 153 ? -0.586 -5.358 10.259 1.00 96.44 153 MET A O 1
ATOM 1183 N N . GLY A 1 154 ? 1.519 -4.895 9.606 1.00 96.56 154 GLY A N 1
ATOM 1184 C CA . GLY A 1 154 ? 2.115 -6.175 10.004 1.00 96.56 154 GLY A CA 1
ATOM 1185 C C . GLY A 1 154 ? 1.938 -7.351 9.036 1.00 96.56 154 GLY A C 1
ATOM 1186 O O . GLY A 1 154 ? 2.222 -8.490 9.400 1.00 96.56 154 GLY A O 1
ATOM 1187 N N . ILE A 1 155 ? 1.468 -7.121 7.806 1.00 97.06 155 ILE A N 1
ATOM 1188 C CA . ILE A 1 155 ? 1.341 -8.190 6.792 1.00 97.06 155 ILE A CA 1
ATOM 1189 C C . ILE A 1 155 ? 2.688 -8.591 6.166 1.00 97.06 155 ILE A C 1
ATOM 1191 O O . ILE A 1 155 ? 2.816 -9.701 5.662 1.00 97.06 155 ILE A O 1
ATOM 1195 N N . PHE A 1 156 ? 3.693 -7.712 6.233 1.00 97.06 156 PHE A N 1
ATOM 1196 C CA . PHE A 1 156 ? 5.034 -7.924 5.676 1.00 97.06 156 PHE A CA 1
ATOM 1197 C C . PHE A 1 156 ? 6.130 -7.978 6.756 1.00 97.06 156 PHE A C 1
ATOM 1199 O O . PHE A 1 156 ? 7.297 -7.786 6.443 1.00 97.06 156 PHE A O 1
ATOM 1206 N N . ASP A 1 157 ? 5.785 -8.236 8.024 1.00 95.69 157 ASP A N 1
ATOM 1207 C CA . ASP A 1 157 ? 6.778 -8.272 9.118 1.00 95.69 157 ASP A CA 1
ATOM 1208 C C . ASP A 1 157 ? 7.797 -9.421 8.978 1.00 95.69 157 ASP A C 1
ATOM 1210 O O . ASP A 1 157 ? 8.914 -9.312 9.477 1.00 95.69 157 ASP A O 1
ATOM 1214 N N . ASP A 1 158 ? 7.427 -10.498 8.275 1.00 94.62 158 ASP A N 1
ATOM 1215 C CA . ASP A 1 158 ? 8.313 -11.627 7.958 1.00 94.62 158 ASP A CA 1
ATOM 1216 C C . ASP A 1 158 ? 9.140 -11.405 6.674 1.00 94.62 158 ASP A C 1
ATOM 1218 O O . ASP A 1 158 ? 9.929 -12.274 6.297 1.00 94.62 158 ASP A O 1
ATOM 1222 N N . GLU A 1 159 ? 8.966 -10.274 5.977 1.00 96.06 159 GLU A N 1
ATOM 1223 C CA . GLU A 1 159 ? 9.712 -9.985 4.752 1.00 96.06 159 GLU A CA 1
ATOM 1224 C C . GLU A 1 159 ? 11.148 -9.550 5.093 1.00 96.06 159 GLU A C 1
ATOM 1226 O O . GLU A 1 159 ? 11.349 -8.522 5.749 1.00 96.06 159 GLU A O 1
ATOM 1231 N N . PRO A 1 160 ? 12.177 -10.294 4.653 1.00 95.00 160 PRO A N 1
ATOM 1232 C CA . PRO A 1 160 ? 13.551 -9.844 4.800 1.00 95.00 160 PRO A CA 1
ATOM 1233 C C . PRO A 1 160 ? 13.817 -8.629 3.903 1.00 95.00 160 PRO A C 1
ATOM 1235 O O . PRO A 1 160 ? 13.188 -8.456 2.862 1.00 95.00 160 PRO A O 1
ATOM 1238 N N . SER A 1 161 ? 14.807 -7.809 4.267 1.00 95.12 161 SER A N 1
ATOM 1239 C CA . SER A 1 161 ? 15.215 -6.669 3.439 1.00 95.12 161 SER A CA 1
ATOM 1240 C C . SER A 1 161 ? 15.466 -7.081 1.989 1.00 95.12 161 SER A C 1
ATOM 1242 O O . SER A 1 161 ? 16.273 -7.974 1.721 1.00 95.12 161 SER A O 1
ATOM 1244 N N . LEU A 1 162 ? 14.797 -6.390 1.064 1.00 96.19 162 LEU A N 1
ATOM 1245 C CA . LEU A 1 162 ? 14.884 -6.681 -0.361 1.00 96.19 162 LEU A CA 1
ATOM 1246 C C . LEU A 1 162 ? 16.301 -6.406 -0.903 1.00 96.19 162 LEU A C 1
ATOM 1248 O O . LEU A 1 162 ? 16.798 -5.287 -0.734 1.00 96.19 162 LEU A O 1
ATOM 1252 N N . PRO A 1 163 ? 16.973 -7.368 -1.563 1.00 94.88 163 PRO A N 1
ATOM 1253 C CA . PRO A 1 163 ? 18.285 -7.129 -2.161 1.00 94.88 163 PRO A CA 1
ATOM 1254 C C . PRO A 1 163 ? 18.203 -6.076 -3.274 1.00 94.88 163 PRO A C 1
ATOM 1256 O O . PRO A 1 163 ? 17.328 -6.137 -4.130 1.00 94.88 163 PRO A O 1
ATOM 1259 N N . ILE A 1 164 ? 19.115 -5.106 -3.276 1.00 93.12 164 ILE A N 1
ATOM 1260 C CA . ILE A 1 164 ? 19.099 -3.985 -4.235 1.00 93.12 164 ILE A CA 1
ATOM 1261 C C . ILE A 1 164 ? 19.870 -4.277 -5.529 1.00 93.12 164 ILE A C 1
ATOM 1263 O O . ILE A 1 164 ? 19.817 -3.490 -6.463 1.00 93.12 164 ILE A O 1
ATOM 1267 N N . ASP A 1 165 ? 20.615 -5.377 -5.583 1.00 89.94 165 ASP A N 1
ATOM 1268 C CA . ASP A 1 165 ? 21.563 -5.714 -6.650 1.00 89.94 165 ASP A CA 1
ATOM 1269 C C . ASP A 1 165 ? 21.123 -6.893 -7.524 1.00 89.94 165 ASP A C 1
ATOM 1271 O O . ASP A 1 165 ? 21.778 -7.202 -8.517 1.00 89.94 165 ASP A O 1
ATOM 1275 N N . GLN A 1 166 ? 20.013 -7.548 -7.182 1.00 91.50 166 GLN A N 1
ATOM 1276 C CA . GLN A 1 166 ? 19.460 -8.663 -7.943 1.00 91.50 166 GLN A CA 1
ATOM 1277 C C . GLN A 1 166 ? 17.982 -8.887 -7.617 1.00 91.50 166 GLN A C 1
ATOM 1279 O O . GLN A 1 166 ? 17.552 -8.682 -6.483 1.00 91.50 166 GLN A O 1
ATOM 1284 N N . LEU A 1 167 ? 17.225 -9.387 -8.596 1.00 94.06 167 LEU A N 1
ATOM 1285 C CA . LEU A 1 167 ? 15.880 -9.919 -8.381 1.00 94.06 167 LEU A CA 1
ATOM 1286 C C . LEU A 1 167 ? 15.966 -11.238 -7.580 1.00 94.06 167 LEU A C 1
ATOM 1288 O O . LEU A 1 167 ? 16.567 -12.202 -8.070 1.00 94.06 167 LEU A O 1
ATOM 1292 N N . PRO A 1 168 ? 15.375 -11.330 -6.374 1.00 95.25 168 PRO A N 1
ATOM 1293 C CA . PRO A 1 168 ? 15.311 -12.580 -5.633 1.00 95.25 168 PRO A CA 1
ATOM 1294 C C . PRO A 1 168 ? 14.372 -13.575 -6.325 1.00 95.25 168 PRO A C 1
ATOM 1296 O O . PRO A 1 168 ? 13.411 -13.202 -6.994 1.00 95.25 168 PRO A O 1
ATOM 1299 N N . ALA A 1 169 ? 14.618 -14.874 -6.125 1.00 93.81 169 ALA A N 1
ATOM 1300 C CA . ALA A 1 169 ? 13.739 -15.919 -6.658 1.00 93.81 169 ALA A CA 1
ATOM 1301 C C . ALA A 1 169 ? 12.316 -15.836 -6.075 1.00 93.81 169 ALA A C 1
ATOM 1303 O O . ALA A 1 169 ? 11.343 -16.154 -6.760 1.00 93.81 169 ALA A O 1
ATOM 1304 N N . HIS A 1 170 ? 12.214 -15.418 -4.809 1.00 93.81 170 HIS A N 1
ATOM 1305 C CA . HIS A 1 170 ? 10.967 -15.248 -4.076 1.00 93.81 170 HIS A CA 1
ATOM 1306 C C . HIS A 1 170 ? 11.083 -14.058 -3.119 1.00 93.81 170 HIS A C 1
ATOM 1308 O O . HIS A 1 170 ? 12.090 -13.926 -2.425 1.00 93.81 170 HIS A O 1
ATOM 1314 N N . HIS A 1 171 ? 10.029 -13.251 -3.055 1.00 95.56 171 HIS A N 1
ATOM 1315 C CA . HIS A 1 171 ? 9.833 -12.153 -2.109 1.00 95.56 171 HIS A CA 1
ATOM 1316 C C . HIS A 1 171 ? 8.325 -11.953 -1.905 1.00 95.56 171 HIS A C 1
ATOM 1318 O O . HIS A 1 171 ? 7.539 -12.211 -2.823 1.00 95.56 171 HIS A O 1
ATOM 1324 N N . LEU A 1 172 ? 7.892 -11.565 -0.704 1.00 95.31 172 LEU A N 1
ATOM 1325 C CA . LEU A 1 172 ? 6.471 -11.327 -0.421 1.00 95.31 172 LEU A CA 1
ATOM 1326 C C . LEU A 1 172 ? 6.045 -9.932 -0.885 1.00 95.31 172 LEU A C 1
ATOM 1328 O O . LEU A 1 172 ? 4.897 -9.746 -1.299 1.00 95.31 172 LEU A O 1
ATOM 1332 N N . TYR A 1 173 ? 6.959 -8.958 -0.832 1.00 96.88 173 TYR A N 1
ATOM 1333 C CA . TYR A 1 173 ? 6.681 -7.557 -1.154 1.00 96.88 173 TYR A CA 1
ATOM 1334 C C . TYR A 1 173 ? 6.702 -7.299 -2.669 1.00 96.88 173 TYR A C 1
ATOM 1336 O O . TYR A 1 173 ? 7.563 -6.601 -3.192 1.00 96.88 173 TYR A O 1
ATOM 1344 N N . ASN A 1 174 ? 5.746 -7.892 -3.380 1.00 96.31 174 ASN A N 1
ATOM 1345 C CA . ASN A 1 174 ? 5.526 -7.675 -4.809 1.00 96.31 174 ASN A CA 1
ATOM 1346 C C . ASN A 1 174 ? 4.335 -6.733 -5.002 1.00 96.31 174 ASN A C 1
ATOM 1348 O O . ASN A 1 174 ? 3.180 -7.149 -4.849 1.00 96.31 174 ASN A O 1
ATOM 1352 N N . ILE A 1 175 ? 4.614 -5.466 -5.307 1.00 95.81 175 ILE A N 1
ATOM 1353 C CA . ILE A 1 175 ? 3.614 -4.395 -5.359 1.00 95.81 175 ILE A CA 1
ATOM 1354 C C . ILE A 1 175 ? 2.591 -4.621 -6.466 1.00 95.81 175 ILE A C 1
ATOM 1356 O O . ILE A 1 175 ? 1.446 -4.207 -6.318 1.00 95.81 175 ILE A O 1
ATOM 1360 N N . ALA A 1 176 ? 2.956 -5.314 -7.549 1.00 94.00 176 ALA A N 1
ATOM 1361 C CA . ALA A 1 176 ? 2.062 -5.533 -8.683 1.00 94.00 176 ALA A CA 1
ATOM 1362 C C . ALA A 1 176 ? 0.813 -6.350 -8.302 1.00 94.00 176 ALA A C 1
ATOM 1364 O O . ALA A 1 176 ? -0.180 -6.330 -9.026 1.00 94.00 176 ALA A O 1
ATOM 1365 N N . ASN A 1 177 ? 0.841 -7.036 -7.154 1.00 95.62 177 ASN A N 1
ATOM 1366 C CA . ASN A 1 177 ? -0.296 -7.793 -6.638 1.00 95.62 177 ASN A CA 1
ATOM 1367 C C . ASN A 1 177 ? -1.281 -6.946 -5.811 1.00 95.62 177 ASN A C 1
ATOM 1369 O O . ASN A 1 177 ? -2.434 -7.352 -5.665 1.00 95.62 177 ASN A O 1
ATOM 1373 N N . TRP A 1 178 ? -0.867 -5.796 -5.262 1.00 94.94 178 TRP A N 1
ATOM 1374 C CA . TRP A 1 178 ? -1.659 -5.057 -4.262 1.00 94.94 178 TRP A CA 1
ATOM 1375 C C . TRP A 1 178 ? -1.661 -3.522 -4.410 1.00 94.94 178 TRP A C 1
ATOM 1377 O O . TRP A 1 178 ? -2.639 -2.890 -4.017 1.00 94.94 178 TRP A O 1
ATOM 1387 N N . ILE A 1 179 ? -0.655 -2.917 -5.050 1.00 94.62 179 ILE A N 1
ATOM 1388 C CA . ILE A 1 179 ? -0.675 -1.533 -5.557 1.00 94.62 179 ILE A CA 1
ATOM 1389 C C . ILE A 1 179 ? -1.015 -1.565 -7.046 1.00 94.62 179 ILE A C 1
ATOM 1391 O O . ILE A 1 179 ? -0.158 -1.480 -7.923 1.00 94.62 179 ILE A O 1
ATOM 1395 N N . THR A 1 180 ? -2.298 -1.722 -7.351 1.00 93.00 180 THR A N 1
ATOM 1396 C CA . THR A 1 180 ? -2.797 -1.722 -8.730 1.00 93.00 180 THR A CA 1
ATOM 1397 C C . THR A 1 180 ? -3.663 -0.499 -8.991 1.00 93.00 180 THR A C 1
ATOM 1399 O O . THR A 1 180 ? -4.316 0.027 -8.089 1.00 93.00 180 THR A O 1
ATOM 1402 N N . MET A 1 181 ? -3.744 -0.070 -10.253 1.00 89.94 181 MET A N 1
ATOM 1403 C CA . MET A 1 181 ? -4.737 0.928 -10.656 1.00 89.94 181 MET A CA 1
ATOM 1404 C C . MET A 1 181 ? -6.138 0.416 -10.310 1.00 89.94 181 MET A C 1
ATOM 1406 O O . MET A 1 181 ? -6.506 -0.691 -10.702 1.00 89.94 181 MET A O 1
ATOM 1410 N N . ARG A 1 182 ? -6.912 1.221 -9.570 1.00 90.94 182 ARG A N 1
ATOM 1411 C CA . ARG A 1 182 ? -8.215 0.828 -8.993 1.00 90.94 182 ARG A CA 1
ATOM 1412 C C . ARG A 1 182 ? -8.144 -0.401 -8.071 1.00 90.94 182 ARG A C 1
ATOM 1414 O O . ARG A 1 182 ? -9.112 -1.156 -7.998 1.00 90.94 182 ARG A O 1
ATOM 1421 N N . GLY A 1 183 ? -7.017 -0.597 -7.391 1.00 93.50 183 GLY A N 1
ATOM 1422 C CA . GLY A 1 183 ? -6.877 -1.644 -6.388 1.00 93.50 183 GLY A CA 1
ATOM 1423 C C . GLY A 1 183 ? -7.837 -1.459 -5.213 1.00 93.50 183 GLY A C 1
ATOM 1424 O O . GLY A 1 183 ? -8.292 -0.349 -4.926 1.00 93.50 183 GLY A O 1
ATOM 1425 N N . THR A 1 184 ? -8.159 -2.561 -4.545 1.00 95.94 184 THR A N 1
ATOM 1426 C CA . THR A 1 184 ? -9.047 -2.578 -3.379 1.00 95.94 184 THR A CA 1
ATOM 1427 C C . THR A 1 184 ? -8.315 -3.114 -2.160 1.00 95.94 184 THR A C 1
ATOM 1429 O O . THR A 1 184 ? -7.561 -4.081 -2.253 1.00 95.94 184 THR A O 1
ATOM 1432 N N . VAL A 1 185 ? -8.569 -2.499 -1.003 1.00 97.50 185 VAL A N 1
ATOM 1433 C CA . VAL A 1 185 ? -8.162 -3.018 0.306 1.00 97.50 185 VAL A CA 1
ATOM 1434 C C . VAL A 1 185 ? -9.413 -3.193 1.150 1.00 97.50 185 VAL A C 1
ATOM 1436 O O . VAL A 1 185 ? -10.188 -2.248 1.302 1.00 97.50 185 VAL A O 1
ATOM 1439 N N . ALA A 1 186 ? -9.620 -4.387 1.697 1.00 97.62 186 ALA A N 1
ATOM 1440 C CA . ALA A 1 186 ? -10.760 -4.679 2.556 1.00 97.62 186 ALA A CA 1
ATOM 1441 C C . ALA A 1 186 ? -10.294 -5.175 3.924 1.00 97.62 186 ALA A C 1
ATOM 1443 O O . ALA A 1 186 ? -9.517 -6.122 4.020 1.00 97.62 186 ALA A O 1
ATOM 1444 N N . PHE A 1 187 ? -10.822 -4.553 4.977 1.00 97.81 187 PHE A N 1
ATOM 1445 C CA . PHE A 1 187 ? -10.789 -5.080 6.336 1.00 97.81 187 PHE A CA 1
ATOM 1446 C C . PHE A 1 187 ? -12.163 -5.673 6.639 1.00 97.81 187 PHE A C 1
ATOM 1448 O O . PHE A 1 187 ? -13.158 -4.953 6.712 1.00 97.81 187 PHE A O 1
ATOM 1455 N N . GLU A 1 188 ? -12.227 -6.987 6.808 1.00 97.69 188 GLU A N 1
ATOM 1456 C CA . GLU A 1 188 ? -13.464 -7.697 7.112 1.00 97.69 188 GLU A CA 1
ATOM 1457 C C . GLU A 1 188 ? -13.480 -8.113 8.578 1.00 97.69 188 GLU A C 1
ATOM 1459 O O . GLU A 1 188 ? -12.598 -8.846 9.029 1.00 97.69 188 GLU A O 1
ATOM 1464 N N . VAL A 1 189 ? -14.509 -7.685 9.311 1.00 97.12 189 VAL A N 1
ATOM 1465 C CA . VAL A 1 189 ? -14.782 -8.160 10.670 1.00 97.12 189 VAL A CA 1
ATOM 1466 C C . VAL A 1 189 ? -15.725 -9.353 10.586 1.00 97.12 189 VAL A C 1
ATOM 1468 O O . VAL A 1 189 ? -16.846 -9.243 10.091 1.00 97.12 189 VAL A O 1
ATOM 1471 N N . LEU A 1 190 ? -15.265 -10.502 11.066 1.00 95.56 190 LEU A N 1
ATOM 1472 C CA . LEU A 1 190 ? -15.955 -11.780 10.957 1.00 95.56 190 LEU A CA 1
ATOM 1473 C C . LEU A 1 190 ? -16.422 -12.223 12.343 1.00 95.56 190 LEU A C 1
ATOM 1475 O O . LEU A 1 190 ? -15.608 -12.333 13.259 1.00 95.56 190 LEU A O 1
ATOM 1479 N N . SER A 1 191 ? -17.713 -12.519 12.492 1.00 93.31 191 SER A N 1
ATOM 1480 C CA . SER A 1 191 ? -18.210 -13.276 13.644 1.00 93.31 191 SER A CA 1
ATOM 1481 C C . SER A 1 191 ? -18.191 -14.755 13.285 1.00 93.31 191 SER A C 1
ATOM 1483 O O . SER A 1 191 ? -18.900 -15.175 12.369 1.00 93.31 191 SER A O 1
ATOM 1485 N N . CYS A 1 192 ? -17.353 -15.530 13.968 1.00 90.81 192 CYS A N 1
ATOM 1486 C CA . CYS A 1 192 ? -17.188 -16.950 13.695 1.00 90.81 192 CYS A CA 1
ATOM 1487 C C . CYS A 1 192 ? -17.564 -17.773 14.927 1.00 90.81 192 CYS A C 1
ATOM 1489 O O . CYS A 1 192 ? -16.997 -17.587 16.007 1.00 90.81 192 CYS A O 1
ATOM 1491 N N . GLU A 1 193 ? -18.448 -18.747 14.730 1.00 84.69 193 GLU A N 1
ATOM 1492 C CA . GLU A 1 193 ? -18.686 -19.817 15.694 1.00 84.69 193 GLU A CA 1
ATOM 1493 C C . GLU A 1 193 ? -17.535 -20.824 15.593 1.00 84.69 193 GLU A C 1
ATOM 1495 O O . GLU A 1 193 ? -17.373 -21.511 14.581 1.00 84.69 193 GLU A O 1
ATOM 1500 N N . VAL A 1 194 ? -16.692 -20.900 16.625 1.00 73.44 194 VAL A N 1
ATOM 1501 C CA . VAL A 1 194 ? -15.593 -21.874 16.662 1.00 73.44 194 VAL A CA 1
ATOM 1502 C C . VAL A 1 194 ? -15.946 -22.989 17.632 1.00 73.44 194 VAL A C 1
ATOM 1504 O O . VAL A 1 194 ? -15.988 -22.793 18.851 1.00 73.44 194 VAL A O 1
ATOM 1507 N N . GLU A 1 195 ? -16.175 -24.183 17.090 1.00 67.69 195 GLU A N 1
ATOM 1508 C CA . GLU A 1 195 ? -16.422 -25.375 17.889 1.00 67.69 195 GLU A CA 1
ATOM 1509 C C . GLU A 1 195 ? -15.125 -25.802 18.594 1.00 67.69 195 GLU A C 1
ATOM 1511 O O . GLU A 1 195 ? -14.185 -26.322 17.992 1.00 67.69 195 GLU A O 1
ATOM 1516 N N . SER A 1 196 ? -15.052 -25.567 19.905 1.00 65.56 196 SER A N 1
ATOM 1517 C CA . SER A 1 196 ? -14.018 -26.157 20.753 1.00 65.56 196 SER A CA 1
ATOM 1518 C C . SER A 1 196 ? -14.614 -27.333 21.520 1.00 65.56 196 SER A C 1
ATOM 1520 O O . SER A 1 196 ? -15.783 -27.288 21.901 1.00 65.56 196 SER A O 1
ATOM 1522 N N . ARG A 1 197 ? -13.802 -28.363 21.815 1.00 59.06 197 ARG A N 1
ATOM 1523 C CA . ARG A 1 197 ? -14.195 -29.646 22.452 1.00 59.06 197 ARG A CA 1
ATOM 1524 C C . ARG A 1 197 ? -15.037 -29.540 23.741 1.00 59.06 197 ARG A C 1
ATOM 1526 O O . ARG A 1 197 ? -15.410 -30.572 24.294 1.00 59.06 197 ARG A O 1
ATOM 1533 N N . ARG A 1 198 ? -15.272 -28.339 24.283 1.00 58.19 198 ARG A N 1
ATOM 1534 C CA . ARG A 1 198 ? -16.034 -28.100 25.516 1.00 58.19 198 ARG A CA 1
ATOM 1535 C C . ARG A 1 198 ? -16.973 -26.883 25.499 1.00 58.19 198 ARG A C 1
ATOM 1537 O O . ARG A 1 198 ? -17.667 -26.720 26.496 1.00 58.19 198 ARG A O 1
ATOM 1544 N N . ARG A 1 199 ? -17.004 -26.037 24.454 1.00 57.84 199 ARG A N 1
ATOM 1545 C CA . ARG A 1 199 ? -17.892 -24.852 24.356 1.00 57.84 199 ARG A CA 1
ATOM 1546 C C . ARG A 1 199 ? -17.872 -24.232 22.954 1.00 57.84 199 ARG A C 1
ATOM 1548 O O . ARG A 1 199 ? -16.805 -24.133 22.344 1.00 57.84 199 ARG A O 1
ATOM 1555 N N . MET A 1 200 ? -19.038 -23.765 22.514 1.00 61.41 200 MET A N 1
ATOM 1556 C CA . MET A 1 200 ? -19.205 -22.866 21.373 1.00 61.41 200 MET A CA 1
ATOM 1557 C C . MET A 1 200 ? -19.028 -21.439 21.897 1.00 61.41 200 MET A C 1
ATOM 1559 O O . MET A 1 200 ? -19.756 -21.033 22.801 1.00 61.41 200 MET A O 1
ATOM 1563 N N . ASN A 1 201 ? -18.012 -20.731 21.410 1.00 68.62 201 ASN A N 1
ATOM 1564 C CA . ASN A 1 201 ? -17.784 -19.334 21.761 1.00 68.62 201 ASN A CA 1
ATOM 1565 C C . ASN A 1 201 ? -17.751 -18.525 20.469 1.00 68.62 201 ASN A C 1
ATOM 1567 O O . ASN A 1 201 ? -16.906 -18.796 19.611 1.00 68.62 201 ASN A O 1
ATOM 1571 N N . ASP A 1 202 ? -18.611 -17.517 20.383 1.00 81.94 202 ASP A N 1
ATOM 1572 C CA . ASP A 1 202 ? -18.544 -16.520 19.322 1.00 81.94 202 ASP A CA 1
ATOM 1573 C C . ASP A 1 202 ? -17.277 -15.699 19.519 1.00 81.94 202 ASP A C 1
ATOM 1575 O O . ASP A 1 202 ? -17.025 -15.139 20.593 1.00 81.94 202 ASP A O 1
ATOM 1579 N N . LYS A 1 203 ? -16.437 -15.679 18.489 1.00 91.75 203 LYS A N 1
ATOM 1580 C CA . LYS A 1 203 ? -15.212 -14.888 18.474 1.00 91.75 203 LYS A CA 1
ATOM 1581 C C . LYS A 1 203 ? -15.199 -13.994 17.249 1.00 91.75 203 LYS A C 1
ATOM 1583 O O . LYS A 1 203 ? -15.544 -14.422 16.148 1.00 91.75 203 LYS A O 1
ATOM 1588 N N . THR A 1 204 ? -14.741 -12.767 17.463 1.00 95.44 204 THR A N 1
ATOM 1589 C CA . THR A 1 204 ? -14.583 -11.773 16.407 1.00 95.44 204 THR A CA 1
ATOM 1590 C C . THR A 1 204 ? -13.176 -11.845 15.837 1.00 95.44 204 THR A C 1
ATOM 1592 O O . THR A 1 204 ? -12.187 -11.698 16.559 1.00 95.44 204 THR A O 1
ATOM 1595 N N . TYR A 1 205 ? -13.093 -12.052 14.533 1.00 97.38 205 TYR A N 1
ATOM 1596 C CA . TYR A 1 205 ? -11.852 -12.099 13.778 1.00 97.38 205 TYR A CA 1
ATOM 1597 C C . TYR A 1 205 ? -11.780 -10.935 12.796 1.00 97.38 205 TYR A C 1
ATOM 1599 O O . TYR A 1 205 ? -12.800 -10.351 12.436 1.00 97.38 205 TYR A O 1
ATOM 1607 N N . ILE A 1 206 ? -10.572 -10.626 12.341 1.00 98.12 206 ILE A N 1
ATOM 1608 C CA . ILE A 1 206 ? -10.321 -9.694 11.254 1.00 98.12 206 ILE A CA 1
ATOM 1609 C C . ILE A 1 206 ? -9.525 -10.368 10.142 1.00 98.12 206 ILE A C 1
ATOM 1611 O O . ILE A 1 206 ? -8.585 -11.128 10.395 1.00 98.12 206 ILE A O 1
ATOM 1615 N N . ARG A 1 207 ? -9.917 -10.099 8.901 1.00 98.12 207 ARG A N 1
ATOM 1616 C CA . ARG A 1 207 ? -9.229 -10.548 7.692 1.00 98.12 207 ARG A CA 1
ATOM 1617 C C . ARG A 1 207 ? -8.942 -9.346 6.804 1.00 98.12 207 ARG A C 1
ATOM 1619 O O . ARG A 1 207 ? -9.805 -8.488 6.648 1.00 98.12 207 ARG A O 1
ATOM 1626 N N . VAL A 1 208 ? -7.743 -9.305 6.230 1.00 98.19 208 VAL A N 1
ATOM 1627 C CA . VAL A 1 208 ? -7.333 -8.265 5.282 1.00 98.19 208 VAL A CA 1
ATOM 1628 C C . VAL A 1 208 ? -7.267 -8.867 3.886 1.00 98.19 208 VAL A C 1
ATOM 1630 O O . VAL A 1 208 ? -6.744 -9.972 3.706 1.00 98.19 208 VAL A O 1
ATOM 1633 N N . LEU A 1 209 ? -7.822 -8.157 2.908 1.00 98.25 209 LEU A N 1
ATOM 1634 C CA . LEU A 1 209 ? -7.745 -8.521 1.503 1.00 98.25 209 LEU A CA 1
ATOM 1635 C C . LEU A 1 209 ? -7.167 -7.371 0.691 1.00 98.25 209 LEU A C 1
ATOM 1637 O O . LEU A 1 209 ? -7.537 -6.220 0.911 1.00 98.25 209 LEU A O 1
ATOM 1641 N N . PHE A 1 210 ? -6.326 -7.710 -0.278 1.00 97.81 210 PHE A N 1
ATOM 1642 C CA . PHE A 1 210 ? -5.914 -6.814 -1.352 1.00 97.81 210 PHE A CA 1
ATOM 1643 C C . PHE A 1 210 ? -6.340 -7.441 -2.667 1.00 97.81 210 PHE A C 1
ATOM 1645 O O . PHE A 1 210 ? -5.998 -8.596 -2.921 1.00 97.81 210 PHE A O 1
ATOM 1652 N N . ASN A 1 211 ? -7.087 -6.702 -3.486 1.00 96.69 211 ASN A N 1
ATOM 1653 C CA . ASN A 1 211 ? -7.547 -7.173 -4.795 1.00 96.69 211 ASN A CA 1
ATOM 1654 C C . ASN A 1 211 ? -8.199 -8.570 -4.722 1.00 96.69 211 ASN A C 1
ATOM 1656 O O . ASN A 1 211 ? -7.848 -9.478 -5.471 1.00 96.69 211 ASN A O 1
ATOM 1660 N N . ASP A 1 212 ? -9.105 -8.748 -3.754 1.00 96.00 212 ASP A N 1
ATOM 1661 C CA . ASP A 1 212 ? -9.827 -9.995 -3.449 1.00 96.00 212 ASP A CA 1
ATOM 1662 C C . ASP A 1 212 ? -8.960 -11.182 -2.972 1.00 96.00 212 ASP A C 1
ATOM 1664 O O . ASP A 1 212 ? -9.482 -12.259 -2.671 1.00 96.00 212 ASP A O 1
ATOM 1668 N N . ALA A 1 213 ? -7.645 -11.001 -2.826 1.00 97.25 213 ALA A N 1
ATOM 1669 C CA . ALA A 1 213 ? -6.739 -11.993 -2.260 1.00 97.25 213 ALA A CA 1
ATOM 1670 C C . ALA A 1 213 ? -6.523 -11.748 -0.762 1.00 97.25 213 ALA A C 1
ATOM 1672 O O . ALA A 1 213 ? -6.326 -10.618 -0.327 1.00 97.25 213 ALA A O 1
ATOM 1673 N N . VAL A 1 214 ? -6.529 -12.814 0.043 1.00 97.81 214 VAL A N 1
ATOM 1674 C CA . VAL A 1 214 ? -6.275 -12.726 1.490 1.00 97.81 214 VAL A CA 1
ATOM 1675 C C . VAL A 1 214 ? -4.792 -12.472 1.750 1.00 97.81 214 VAL A C 1
ATOM 1677 O O . VAL A 1 214 ? -3.957 -13.277 1.338 1.00 97.81 214 VAL A O 1
ATOM 1680 N N . TYR A 1 215 ? -4.492 -11.414 2.508 1.00 97.69 215 TYR A N 1
ATOM 1681 C CA . TYR A 1 215 ? -3.159 -11.087 3.023 1.00 97.69 215 TYR A CA 1
ATOM 1682 C C . TYR A 1 215 ? -3.147 -11.261 4.546 1.00 97.69 215 TYR A C 1
ATOM 1684 O O . TYR A 1 215 ? -3.626 -10.396 5.282 1.00 97.69 215 TYR A O 1
ATOM 1692 N N . PRO A 1 216 ? -2.656 -12.402 5.048 1.00 97.56 216 PRO A N 1
ATOM 1693 C CA . PRO A 1 216 ? -2.619 -12.676 6.476 1.00 97.56 216 PRO A CA 1
ATOM 1694 C C . PRO A 1 216 ? -1.622 -11.769 7.197 1.00 97.56 216 PRO A C 1
ATOM 1696 O O . PRO A 1 216 ? -0.538 -11.495 6.690 1.00 97.56 216 PRO A O 1
ATOM 1699 N N . ILE A 1 217 ? -1.959 -11.368 8.420 1.00 97.94 217 ILE A N 1
ATOM 1700 C CA . ILE A 1 217 ? -1.029 -10.664 9.309 1.00 97.94 217 ILE A CA 1
ATOM 1701 C C . ILE A 1 217 ? 0.062 -11.657 9.721 1.00 97.94 217 ILE A C 1
ATOM 1703 O O . ILE A 1 217 ? -0.268 -12.720 10.247 1.00 97.94 217 ILE A O 1
ATOM 1707 N N . ALA A 1 218 ? 1.338 -11.334 9.497 1.00 96.75 218 ALA A N 1
ATOM 1708 C CA . ALA A 1 218 ? 2.472 -12.260 9.617 1.00 96.75 218 ALA A CA 1
ATOM 1709 C C . ALA A 1 218 ? 2.408 -13.116 10.895 1.00 96.75 218 ALA A C 1
ATOM 1711 O O . ALA A 1 218 ? 2.321 -14.343 10.838 1.00 96.75 218 ALA A O 1
ATOM 1712 N N . HIS A 1 219 ? 2.264 -12.461 12.045 1.00 95.25 219 HIS A N 1
ATOM 1713 C CA . HIS A 1 219 ? 2.238 -13.113 13.354 1.00 95.25 219 HIS A CA 1
ATOM 1714 C C . HIS A 1 219 ? 0.830 -13.349 13.926 1.00 95.25 219 HIS A C 1
ATOM 1716 O O . HIS A 1 219 ? 0.690 -13.631 15.115 1.00 95.25 219 HIS A O 1
ATOM 1722 N N . CYS A 1 220 ? -0.229 -13.257 13.113 1.00 96.50 220 CYS A N 1
ATOM 1723 C CA . CYS A 1 220 ? -1.596 -13.501 13.573 1.00 96.50 220 CYS A CA 1
ATOM 1724 C C . CYS A 1 220 ? -2.496 -14.113 12.487 1.00 96.50 220 CYS A C 1
ATOM 1726 O O . CYS A 1 220 ? -3.204 -13.416 11.765 1.00 96.50 220 CYS A O 1
ATOM 1728 N N . GLN A 1 221 ? -2.485 -15.446 12.393 1.00 95.88 221 GLN A N 1
ATOM 1729 C CA . GLN A 1 221 ? -3.187 -16.191 11.330 1.00 95.88 221 GLN A CA 1
ATOM 1730 C C . GLN A 1 221 ? -3.966 -17.408 11.856 1.00 95.88 221 GLN A C 1
ATOM 1732 O O . GLN A 1 221 ? -4.301 -18.318 11.099 1.00 95.88 221 GLN A O 1
ATOM 1737 N N . ASN A 1 222 ? -4.219 -17.456 13.167 1.00 92.19 222 ASN A N 1
ATOM 1738 C CA . ASN A 1 222 ? -4.764 -18.633 13.856 1.00 92.19 222 ASN A CA 1
ATOM 1739 C C . ASN A 1 222 ? -6.299 -18.751 13.770 1.00 92.19 222 ASN A C 1
ATOM 1741 O O . ASN A 1 222 ? -6.881 -19.681 14.330 1.00 92.19 222 ASN A O 1
ATOM 1745 N N . GLY A 1 223 ? -6.971 -17.794 13.128 1.00 93.50 223 GLY A N 1
ATOM 1746 C CA . GLY A 1 223 ? -8.417 -17.772 12.941 1.00 93.50 223 GLY A CA 1
ATOM 1747 C C . GLY A 1 223 ? -8.893 -18.474 11.662 1.00 93.50 223 GLY A C 1
ATOM 1748 O O . GLY A 1 223 ? -8.092 -18.820 10.786 1.00 93.50 223 GLY A O 1
ATOM 1749 N N . PRO A 1 224 ? -10.216 -18.670 11.510 1.00 94.19 224 PRO A N 1
ATOM 1750 C CA . PRO A 1 224 ? -10.806 -19.230 10.294 1.00 94.19 224 PRO A CA 1
ATOM 1751 C C . PRO A 1 224 ? -10.365 -18.472 9.034 1.00 94.19 224 PRO A C 1
ATOM 1753 O O . PRO A 1 224 ? -10.371 -17.243 9.011 1.00 94.19 224 PRO A O 1
ATOM 1756 N N . GLY A 1 225 ? -9.965 -19.191 7.981 1.00 93.81 225 GLY A N 1
ATOM 1757 C CA . GLY A 1 225 ? -9.522 -18.566 6.728 1.00 93.81 225 GLY A CA 1
ATOM 1758 C C . GLY A 1 225 ? -8.248 -17.719 6.852 1.00 93.81 225 GLY A C 1
ATOM 1759 O O . GLY A 1 225 ? -8.115 -16.745 6.117 1.00 93.81 225 GLY A O 1
ATOM 1760 N N . ARG A 1 226 ? -7.338 -18.072 7.778 1.00 96.12 226 ARG A N 1
ATOM 1761 C CA . ARG A 1 226 ? -6.100 -17.325 8.100 1.00 96.12 226 ARG A CA 1
ATOM 1762 C C . ARG A 1 226 ? -6.357 -15.904 8.617 1.00 96.12 226 ARG A C 1
ATOM 1764 O O . ARG A 1 226 ? -5.524 -15.019 8.449 1.00 96.12 226 ARG A O 1
ATOM 1771 N N . SER A 1 227 ? -7.516 -15.692 9.238 1.00 97.19 227 SER A N 1
ATOM 1772 C CA . SER A 1 227 ? -7.842 -14.447 9.934 1.00 97.19 227 SER A CA 1
ATOM 1773 C C . SER A 1 227 ? -7.096 -14.330 11.270 1.00 97.19 227 SER A C 1
ATOM 1775 O O . SER A 1 227 ? -6.568 -15.310 11.805 1.00 97.19 227 SER A O 1
ATOM 1777 N N . CYS A 1 228 ? -7.073 -13.122 11.822 1.00 97.81 228 CYS A N 1
ATOM 1778 C CA . CYS A 1 228 ? -6.522 -12.815 13.137 1.00 97.81 228 CYS A CA 1
ATOM 1779 C C . CYS A 1 228 ? -7.652 -12.610 14.148 1.00 97.81 228 CYS A C 1
ATOM 1781 O O . CYS A 1 228 ? -8.696 -12.069 13.793 1.00 97.81 228 CYS A O 1
ATOM 1783 N N . LEU A 1 229 ? -7.478 -13.017 15.409 1.00 97.06 229 LEU A N 1
ATOM 1784 C CA . LEU A 1 229 ? -8.424 -12.623 16.456 1.00 97.06 229 LEU A CA 1
ATOM 1785 C C . LEU A 1 229 ? -8.364 -11.095 16.604 1.00 97.06 229 LEU A C 1
ATOM 1787 O O . LEU A 1 229 ? -7.275 -10.542 16.741 1.00 97.06 229 LEU A O 1
ATOM 1791 N N . LEU A 1 230 ? -9.507 -10.403 16.582 1.00 97.25 230 LEU A N 1
ATOM 1792 C CA . LEU A 1 230 ? -9.513 -8.934 16.529 1.00 97.25 230 LEU A CA 1
ATOM 1793 C C . LEU A 1 230 ? -8.758 -8.301 17.715 1.00 97.25 230 LEU A C 1
ATOM 1795 O O . LEU A 1 230 ? -8.019 -7.337 17.532 1.00 97.25 230 LEU A O 1
ATOM 1799 N N . SER A 1 231 ? -8.872 -8.881 18.914 1.00 96.81 231 SER A N 1
ATOM 1800 C CA . SER A 1 231 ? -8.137 -8.430 20.106 1.00 96.81 231 SER A CA 1
ATOM 1801 C C . SER A 1 231 ? -6.619 -8.575 19.984 1.00 96.81 231 SER A C 1
ATOM 1803 O O . SER A 1 231 ? -5.876 -7.731 20.489 1.00 96.81 231 SER A O 1
ATOM 1805 N N . ASP A 1 232 ? -6.159 -9.637 19.322 1.00 97.69 232 ASP A N 1
ATOM 1806 C CA . ASP A 1 232 ? -4.733 -9.901 19.122 1.00 97.69 232 ASP A CA 1
ATOM 1807 C C . ASP A 1 232 ? -4.174 -8.903 18.108 1.00 97.69 232 ASP A C 1
ATOM 1809 O O . ASP A 1 232 ? -3.091 -8.358 18.311 1.00 97.69 232 ASP A O 1
ATOM 1813 N N . TYR A 1 233 ? -4.952 -8.574 17.069 1.00 98.31 233 TYR A N 1
ATOM 1814 C CA . TYR A 1 233 ? -4.544 -7.563 16.099 1.00 98.31 233 TYR A CA 1
ATOM 1815 C C . TYR A 1 233 ? -4.444 -6.160 16.704 1.00 98.31 233 TYR A C 1
ATOM 1817 O O . TYR A 1 233 ? -3.460 -5.458 16.480 1.00 98.31 233 TYR A O 1
ATOM 1825 N N . ILE A 1 234 ? -5.427 -5.770 17.524 1.00 98.12 234 ILE A N 1
ATOM 1826 C CA . ILE A 1 234 ? -5.402 -4.498 18.264 1.00 98.12 234 ILE A CA 1
ATOM 1827 C C . ILE A 1 234 ? -4.164 -4.428 19.163 1.00 98.12 234 ILE A C 1
ATOM 1829 O O . ILE A 1 234 ? -3.500 -3.395 19.236 1.00 98.12 234 ILE A O 1
ATOM 1833 N N . SER A 1 235 ? -3.830 -5.538 19.824 1.00 98.00 235 SER A N 1
ATOM 1834 C CA . SER A 1 235 ? -2.657 -5.622 20.695 1.00 98.00 235 SER A CA 1
ATOM 1835 C C . SER A 1 235 ? -1.354 -5.481 19.898 1.00 98.00 235 SER A C 1
ATOM 1837 O O . SER A 1 235 ? -0.495 -4.700 20.299 1.00 98.00 235 SER A O 1
ATOM 1839 N N . LEU A 1 236 ? -1.243 -6.134 18.734 1.00 97.81 236 LEU A N 1
ATOM 1840 C CA . LEU A 1 236 ? -0.101 -6.011 17.818 1.00 97.81 236 LEU A CA 1
ATOM 1841 C C . LEU A 1 236 ? 0.104 -4.566 17.330 1.00 97.81 236 LEU A C 1
ATOM 1843 O O . LEU A 1 236 ? 1.222 -4.051 17.377 1.00 97.81 236 LEU A O 1
ATOM 1847 N N . LEU A 1 237 ? -0.960 -3.874 16.907 1.00 98.00 237 LEU A N 1
ATOM 1848 C CA . LEU A 1 237 ? -0.868 -2.461 16.506 1.00 98.00 237 LEU A CA 1
ATOM 1849 C C . LEU A 1 237 ? -0.505 -1.552 17.689 1.00 98.00 237 LEU A C 1
ATOM 1851 O O . LEU A 1 237 ? 0.288 -0.618 17.539 1.00 98.00 237 LEU A O 1
ATOM 1855 N N . GLY A 1 238 ? -1.021 -1.854 18.882 1.00 97.19 238 GLY A N 1
ATOM 1856 C CA . GLY A 1 238 ? -0.669 -1.154 20.114 1.00 97.19 238 GLY A CA 1
ATOM 1857 C C . GLY A 1 238 ? 0.810 -1.307 20.485 1.00 97.19 238 GLY A C 1
ATOM 1858 O O . GLY A 1 238 ? 1.445 -0.334 20.889 1.00 97.19 238 GLY A O 1
ATOM 1859 N N . GLU A 1 239 ? 1.385 -2.499 20.322 1.00 97.56 239 GLU A N 1
ATOM 1860 C CA . GLU A 1 239 ? 2.820 -2.748 20.514 1.00 97.56 239 GLU A CA 1
ATOM 1861 C C . GLU A 1 239 ? 3.670 -1.989 19.494 1.00 97.56 239 GLU A C 1
ATOM 1863 O O . GLU A 1 239 ? 4.608 -1.292 19.887 1.00 97.56 239 GLU A O 1
ATOM 1868 N N . LYS A 1 240 ? 3.298 -2.030 18.207 1.00 97.06 240 LYS A N 1
ATOM 1869 C CA . LYS A 1 240 ? 3.965 -1.244 17.156 1.00 97.06 240 LYS A CA 1
ATOM 1870 C C . LYS A 1 240 ? 3.918 0.258 17.448 1.00 97.06 240 LYS A C 1
ATOM 1872 O O . LYS A 1 240 ? 4.925 0.940 17.304 1.00 97.06 240 LYS A O 1
ATOM 1877 N N . THR A 1 241 ? 2.784 0.763 17.928 1.00 96.25 241 THR A N 1
ATOM 1878 C CA . THR A 1 241 ?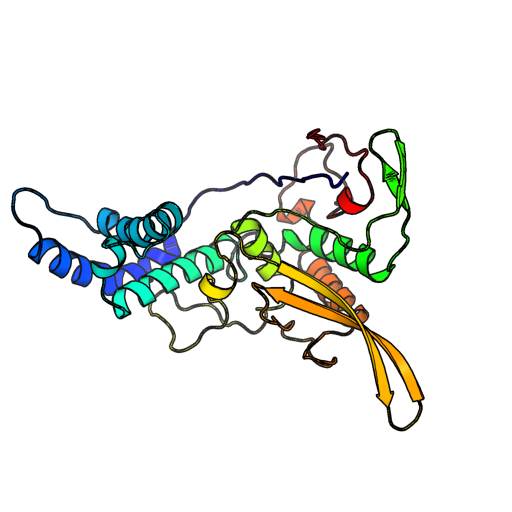 2.610 2.180 18.298 1.00 96.25 241 THR A CA 1
ATOM 1879 C C . THR A 1 241 ? 3.500 2.576 19.467 1.00 96.25 241 THR A C 1
ATOM 1881 O O . THR A 1 241 ? 4.165 3.606 19.414 1.00 96.25 241 THR A O 1
ATOM 1884 N N . LYS A 1 242 ? 3.579 1.735 20.504 1.00 96.12 242 LYS A N 1
ATOM 1885 C CA . LYS A 1 242 ? 4.495 1.963 21.632 1.00 96.12 242 LYS A CA 1
ATOM 1886 C C . LYS A 1 242 ? 5.956 1.967 21.185 1.00 96.12 242 LYS A C 1
ATOM 1888 O O . LYS A 1 242 ? 6.723 2.787 21.673 1.00 96.12 242 LYS A O 1
ATOM 1893 N N . ALA A 1 243 ? 6.332 1.063 20.280 1.00 95.81 243 ALA A N 1
ATOM 1894 C CA . ALA A 1 243 ? 7.689 0.984 19.747 1.00 95.81 243 ALA A CA 1
ATOM 1895 C C . ALA A 1 243 ? 8.047 2.179 18.846 1.00 95.81 243 ALA A C 1
ATOM 1897 O O . ALA A 1 243 ? 9.198 2.606 18.841 1.00 95.81 243 ALA A O 1
ATOM 1898 N N . ALA A 1 244 ? 7.075 2.721 18.105 1.00 94.25 244 ALA A N 1
ATOM 1899 C CA . ALA A 1 244 ? 7.264 3.873 17.225 1.00 94.25 244 ALA A CA 1
ATOM 1900 C C . ALA A 1 244 ? 7.478 5.196 17.982 1.00 94.25 244 ALA A C 1
ATOM 1902 O O . ALA A 1 244 ? 8.146 6.087 17.464 1.00 94.25 244 ALA A O 1
ATOM 1903 N N . GLY A 1 245 ? 6.931 5.327 19.194 1.00 92.31 245 GLY A N 1
ATOM 1904 C CA . GLY A 1 245 ? 6.941 6.584 19.945 1.00 92.31 245 GLY A CA 1
ATOM 1905 C C . GLY A 1 245 ? 5.786 7.513 19.556 1.00 92.31 245 GLY A C 1
ATOM 1906 O O . GLY A 1 245 ? 4.765 7.066 19.026 1.00 92.31 245 GLY A O 1
ATOM 1907 N N . SER A 1 246 ? 5.908 8.806 19.869 1.00 88.69 246 SER A N 1
ATOM 1908 C CA . SER A 1 246 ? 4.845 9.782 19.603 1.00 88.69 246 SER A CA 1
ATOM 1909 C C . SER A 1 246 ? 4.900 10.306 18.165 1.00 88.69 246 SER A C 1
ATOM 1911 O O . SER A 1 246 ? 5.977 10.510 17.607 1.00 88.69 246 SER A O 1
ATOM 1913 N N . PHE A 1 247 ? 3.726 10.537 17.565 1.00 87.12 247 PHE A N 1
ATOM 1914 C CA . PHE A 1 247 ? 3.620 11.059 16.198 1.00 87.12 247 PHE A CA 1
ATOM 1915 C C . PHE A 1 247 ? 4.343 12.392 16.029 1.00 87.12 247 PHE A C 1
ATOM 1917 O O . PHE A 1 247 ? 5.097 12.566 15.075 1.00 87.12 247 PHE A O 1
ATOM 1924 N N . ASP A 1 248 ? 4.185 13.292 16.996 1.00 86.75 248 ASP A N 1
ATOM 1925 C CA . ASP A 1 248 ? 4.812 14.610 16.959 1.00 86.75 248 ASP A CA 1
ATOM 1926 C C . ASP A 1 248 ? 6.345 14.519 16.913 1.00 86.75 248 ASP A C 1
ATOM 1928 O O . ASP A 1 248 ? 6.984 15.292 16.200 1.00 86.75 248 ASP A O 1
ATOM 1932 N N . GLU A 1 249 ? 6.937 13.542 17.610 1.00 87.69 249 GLU A N 1
ATOM 1933 C CA . GLU A 1 249 ? 8.385 13.322 17.627 1.00 87.69 249 GLU A CA 1
ATOM 1934 C C . GLU A 1 249 ? 8.904 12.777 16.294 1.00 87.69 249 GLU A C 1
ATOM 1936 O O . GLU A 1 249 ? 9.805 13.374 15.701 1.00 87.69 249 GLU A O 1
ATOM 1941 N N . TYR A 1 250 ? 8.354 11.663 15.794 1.00 90.38 250 TYR A N 1
ATOM 1942 C CA . TYR A 1 250 ? 8.893 11.041 14.578 1.00 90.38 250 TYR A CA 1
ATOM 1943 C C . TYR A 1 250 ? 8.527 11.794 13.292 1.00 90.38 250 TYR A C 1
ATOM 1945 O O . TYR A 1 250 ? 9.231 11.657 12.290 1.00 90.38 250 TYR A O 1
ATOM 1953 N N . CYS A 1 251 ? 7.469 12.612 13.308 1.00 88.06 251 CYS A N 1
ATOM 1954 C CA . CYS A 1 251 ? 7.127 13.522 12.211 1.00 88.06 251 CYS A CA 1
ATOM 1955 C C . CYS A 1 251 ? 7.722 14.928 12.375 1.00 88.06 251 CYS A C 1
ATOM 1957 O O . CYS A 1 251 ? 7.571 15.742 11.464 1.00 88.06 251 CYS A O 1
ATOM 1959 N N . ASN A 1 252 ? 8.394 15.224 13.494 1.00 88.94 252 ASN A N 1
ATOM 1960 C CA . ASN A 1 252 ? 8.913 16.555 13.817 1.00 88.94 252 ASN A CA 1
ATOM 1961 C C . ASN A 1 252 ? 7.845 17.656 13.634 1.00 88.94 252 ASN A C 1
ATOM 1963 O O . ASN A 1 252 ? 8.052 18.649 12.931 1.00 88.94 252 ASN A O 1
ATOM 1967 N N . VAL A 1 253 ? 6.666 17.447 14.224 1.00 86.62 253 VAL A N 1
ATOM 1968 C CA . VAL A 1 253 ? 5.529 18.367 14.109 1.00 86.62 253 VAL A CA 1
ATOM 1969 C C . VAL A 1 253 ? 5.802 19.613 14.949 1.00 86.62 253 VAL A C 1
ATOM 1971 O O . VAL A 1 253 ? 5.891 19.550 16.171 1.00 86.62 253 VAL A O 1
ATOM 1974 N N . THR A 1 254 ? 5.928 20.770 14.293 1.00 85.75 254 THR A N 1
ATOM 1975 C CA . THR A 1 254 ? 6.251 22.046 14.963 1.00 85.75 254 THR A CA 1
ATOM 1976 C C . THR A 1 254 ? 5.099 23.049 14.990 1.00 85.75 254 THR A C 1
ATOM 1978 O O . THR A 1 254 ? 5.260 24.160 15.492 1.00 85.75 254 THR A O 1
ATOM 1981 N N . VAL A 1 255 ? 3.956 22.714 14.391 1.00 84.62 255 VAL A N 1
ATOM 1982 C CA . VAL A 1 255 ? 2.776 23.590 14.347 1.00 84.62 255 VAL A CA 1
ATOM 1983 C C . VAL A 1 255 ? 2.028 23.537 15.680 1.00 84.62 255 VAL A C 1
ATOM 1985 O O . VAL A 1 255 ? 1.722 22.460 16.178 1.00 84.62 255 VAL A O 1
ATOM 1988 N N . ALA A 1 256 ? 1.743 24.710 16.256 1.00 76.88 256 ALA A N 1
ATOM 1989 C CA . ALA A 1 256 ? 1.207 24.844 17.616 1.00 76.88 256 ALA A CA 1
ATOM 1990 C C . ALA A 1 256 ? -0.203 24.255 17.798 1.00 76.88 256 ALA A C 1
ATOM 1992 O O . ALA A 1 256 ? -0.521 23.783 18.885 1.00 76.88 256 ALA A O 1
ATOM 1993 N N . ASP A 1 257 ? -1.012 24.247 16.735 1.00 78.12 257 ASP A N 1
ATOM 1994 C CA . ASP A 1 257 ? -2.393 23.746 16.742 1.00 78.12 257 ASP A CA 1
ATOM 1995 C C . ASP A 1 257 ? -2.503 22.318 16.171 1.00 78.12 257 ASP A C 1
ATOM 1997 O O . ASP A 1 257 ? -3.565 21.898 15.710 1.00 78.12 257 ASP A O 1
ATOM 2001 N N . ALA A 1 258 ? -1.401 21.558 16.166 1.00 78.56 258 ALA A N 1
ATOM 2002 C CA . ALA A 1 258 ? -1.443 20.147 15.803 1.00 78.56 258 ALA A CA 1
ATOM 2003 C C . ALA A 1 258 ? -2.342 19.360 16.779 1.00 78.56 258 ALA A C 1
ATOM 2005 O O . ALA A 1 258 ? -2.217 19.533 17.996 1.00 78.56 258 ALA A O 1
ATOM 2006 N N . PRO A 1 259 ? -3.222 18.468 16.285 1.00 74.81 259 PRO A N 1
ATOM 2007 C CA . PRO A 1 259 ? -4.036 17.625 17.151 1.00 74.81 259 PRO A CA 1
ATOM 2008 C C . PRO A 1 259 ? -3.172 16.755 18.072 1.00 74.81 259 PRO A C 1
ATOM 2010 O O . PRO A 1 259 ? -2.416 15.908 17.597 1.00 74.81 259 PRO A O 1
ATOM 2013 N N . ASN A 1 260 ? -3.331 16.920 19.388 1.00 77.12 260 ASN A N 1
ATOM 2014 C CA . ASN A 1 260 ? -2.688 16.083 20.398 1.00 77.12 260 ASN A CA 1
ATOM 2015 C C . ASN A 1 260 ? -3.732 15.573 21.418 1.00 77.12 260 ASN A C 1
ATOM 2017 O O . ASN A 1 260 ? -4.275 16.378 22.183 1.00 77.12 260 ASN A O 1
ATOM 2021 N N . PRO A 1 261 ? -4.030 14.259 21.453 1.00 79.69 261 PRO A N 1
ATOM 2022 C CA . PRO A 1 261 ? -3.424 13.198 20.643 1.00 79.69 261 PRO A CA 1
ATOM 2023 C C . PRO A 1 261 ? -3.879 13.232 19.175 1.00 79.69 261 PRO A C 1
ATOM 2025 O O . PRO A 1 261 ? -4.965 13.717 18.857 1.00 79.69 261 PRO A O 1
ATOM 2028 N N . VAL A 1 262 ? -3.071 12.650 18.285 1.00 84.12 262 VAL A N 1
ATOM 2029 C CA . VAL A 1 262 ? -3.433 12.469 16.872 1.00 84.12 262 VAL A CA 1
ATOM 2030 C C . VAL A 1 262 ? -4.696 11.618 16.760 1.00 84.12 262 VAL A C 1
ATOM 2032 O O . VAL A 1 262 ? -4.738 10.477 17.218 1.00 84.12 262 VAL A O 1
ATOM 2035 N N . ALA A 1 263 ? -5.724 12.171 16.116 1.00 83.06 263 ALA A N 1
ATOM 2036 C CA . ALA A 1 263 ? -7.062 11.583 16.072 1.00 83.06 263 ALA A CA 1
ATOM 2037 C C . ALA A 1 263 ? -7.209 10.395 15.093 1.00 83.06 263 ALA A C 1
ATOM 2039 O O . ALA A 1 263 ? -8.248 9.735 15.077 1.00 83.06 263 ALA A O 1
ATOM 2040 N N . GLY A 1 264 ? -6.198 10.118 14.262 1.00 88.31 264 GLY A N 1
ATOM 2041 C CA . GLY A 1 264 ? -6.209 9.009 13.304 1.00 88.31 264 GLY A CA 1
ATOM 2042 C C . GLY A 1 264 ? -7.406 9.060 12.346 1.00 88.31 264 GLY A C 1
ATOM 2043 O O . GLY A 1 264 ? -7.722 10.102 11.777 1.00 88.31 264 GLY A O 1
ATOM 2044 N N . ALA A 1 265 ? -8.101 7.933 12.198 1.00 86.62 265 ALA A N 1
ATOM 2045 C CA . ALA A 1 265 ? -9.276 7.753 11.344 1.00 86.62 265 ALA A CA 1
ATOM 2046 C C . ALA A 1 265 ? -10.599 8.297 11.942 1.00 86.62 265 ALA A C 1
ATOM 2048 O O . ALA A 1 265 ? -11.686 7.839 11.585 1.00 86.62 265 ALA A O 1
ATOM 2049 N N . SER A 1 266 ? -10.529 9.283 12.844 1.00 86.44 266 SER A N 1
ATOM 2050 C CA . SER A 1 266 ? -11.695 9.920 13.491 1.00 86.44 266 SER A CA 1
ATOM 2051 C C . SER A 1 266 ? -12.745 10.465 12.515 1.00 86.44 266 SER A C 1
ATOM 2053 O O . SER A 1 266 ? -13.931 10.518 12.845 1.00 86.44 266 SER A O 1
ATOM 2055 N N . PHE A 1 267 ? -12.331 10.788 11.290 1.00 90.12 267 PHE A N 1
ATOM 2056 C CA . PHE A 1 267 ? -13.176 11.257 10.194 1.00 90.12 267 PHE A CA 1
ATOM 2057 C C . PHE A 1 267 ? -14.257 10.248 9.750 1.00 90.12 267 PHE A C 1
ATOM 2059 O O . PHE A 1 267 ? -15.168 10.603 9.006 1.00 90.12 267 PHE A O 1
ATOM 2066 N N . PHE A 1 268 ? -14.214 8.992 10.206 1.00 93.50 268 PHE A N 1
ATOM 2067 C CA . PHE A 1 268 ? -15.328 8.052 10.018 1.00 93.50 268 PHE A CA 1
ATOM 2068 C C . PHE A 1 268 ? -16.485 8.257 11.005 1.00 93.50 268 PHE A C 1
ATOM 2070 O O . PHE A 1 268 ? -17.596 7.788 10.752 1.00 93.50 268 PHE A O 1
ATOM 2077 N N . THR A 1 269 ? -16.237 8.941 12.122 1.00 94.56 269 THR A N 1
ATOM 2078 C CA . THR A 1 269 ? -17.207 9.152 13.208 1.00 94.56 269 THR A CA 1
ATOM 2079 C C . THR A 1 269 ? -17.500 10.615 13.492 1.00 94.56 269 THR A C 1
ATOM 2081 O O . THR A 1 269 ? -18.514 10.906 14.111 1.00 94.56 269 THR A O 1
ATOM 2084 N N . ASP A 1 270 ? -16.650 11.534 13.054 1.00 94.25 270 ASP A N 1
ATOM 2085 C CA . ASP A 1 270 ? -16.863 12.968 13.195 1.00 94.25 270 ASP A CA 1
ATOM 2086 C C . ASP A 1 270 ? -16.726 13.623 11.828 1.00 94.25 270 ASP A C 1
ATOM 2088 O O . ASP A 1 270 ? -15.646 13.634 11.254 1.00 94.25 270 ASP A O 1
ATOM 2092 N N . LEU A 1 271 ? -17.839 14.121 11.297 1.00 93.44 271 LEU A N 1
ATOM 2093 C CA . LEU A 1 271 ? -17.942 14.818 10.017 1.00 93.44 271 LEU A CA 1
ATOM 2094 C C . LEU A 1 271 ? -17.942 16.342 10.188 1.00 93.44 271 LEU A C 1
ATOM 2096 O O . LEU A 1 271 ? -18.087 17.065 9.206 1.00 93.44 271 LEU A O 1
ATOM 2100 N N . SER A 1 272 ? -17.820 16.834 11.423 1.00 92.38 272 SER A N 1
ATOM 2101 C CA . SER A 1 272 ? -17.769 18.264 11.737 1.00 92.38 272 SER A CA 1
ATOM 2102 C C . SER A 1 272 ? -16.355 18.850 11.678 1.00 92.38 272 SER A C 1
ATOM 2104 O O . SER A 1 272 ? -16.190 20.055 11.861 1.00 92.38 272 SER A O 1
ATOM 2106 N N . LEU A 1 273 ? -15.344 18.014 11.399 1.00 89.44 273 LEU A N 1
ATOM 2107 C CA . LEU A 1 273 ? -13.947 18.441 11.309 1.00 89.44 273 LEU A CA 1
ATOM 2108 C C . LEU A 1 273 ? -13.769 19.502 10.210 1.00 89.44 273 LEU A C 1
ATOM 2110 O O . LEU A 1 273 ? -14.316 19.399 9.110 1.00 89.44 273 LEU A O 1
ATOM 2114 N N . ASP A 1 274 ? -12.984 20.528 10.513 1.00 87.19 274 ASP A N 1
ATOM 2115 C CA . ASP A 1 274 ? -12.832 21.740 9.701 1.00 87.19 274 ASP A CA 1
ATOM 2116 C C . ASP A 1 274 ? -12.160 21.510 8.337 1.00 87.19 274 ASP A C 1
ATOM 2118 O O . ASP A 1 274 ? -12.373 22.280 7.400 1.00 87.19 274 ASP A O 1
ATOM 2122 N N . PHE A 1 275 ? -11.395 20.428 8.200 1.00 84.56 275 PHE A N 1
ATOM 2123 C CA . PHE A 1 275 ? -10.742 20.033 6.954 1.00 84.56 275 PHE A CA 1
ATOM 2124 C C . PHE A 1 275 ? -11.659 19.277 5.979 1.00 84.56 275 PHE A C 1
ATOM 2126 O O . PHE A 1 275 ? -11.240 18.963 4.861 1.00 84.56 275 PHE A O 1
ATOM 2133 N N . PHE A 1 276 ? -12.906 18.969 6.352 1.00 87.75 276 PHE A N 1
ATOM 2134 C CA . PHE A 1 276 ? -13.829 18.332 5.419 1.00 87.75 276 PHE A CA 1
ATOM 2135 C C . PHE A 1 276 ? -14.352 19.296 4.363 1.00 87.75 276 PHE A C 1
ATOM 2137 O O . PHE A 1 276 ? -14.893 20.361 4.648 1.00 87.75 276 PHE A O 1
ATOM 2144 N N . THR A 1 277 ? -14.315 18.834 3.116 1.00 87.19 277 THR A N 1
ATOM 2145 C CA . THR A 1 277 ? -15.061 19.444 2.017 1.00 87.19 277 THR A CA 1
ATOM 2146 C C . THR A 1 277 ? -16.150 18.485 1.556 1.00 87.19 277 THR A C 1
ATOM 2148 O O . THR A 1 277 ? -15.871 17.408 1.031 1.00 87.19 277 THR A O 1
ATOM 2151 N N . PHE A 1 278 ? -17.411 18.879 1.731 1.00 85.00 278 PHE A N 1
ATOM 2152 C CA . PHE A 1 278 ? -18.554 18.089 1.276 1.00 85.00 278 PHE A CA 1
ATOM 2153 C C . PHE A 1 278 ? -18.881 18.415 -0.178 1.00 85.00 278 PHE A C 1
ATOM 2155 O O . PHE A 1 278 ? -19.384 19.494 -0.493 1.00 85.00 278 PHE A O 1
ATOM 2162 N N . VAL A 1 279 ? -18.634 17.455 -1.066 1.00 82.31 279 VAL A N 1
ATOM 2163 C CA . VAL A 1 279 ? -19.040 17.545 -2.470 1.00 82.31 279 VAL A CA 1
ATOM 2164 C C . VAL A 1 279 ? -20.472 17.028 -2.591 1.00 82.31 279 VAL A C 1
ATOM 2166 O O . VAL A 1 279 ? -20.755 15.867 -2.292 1.00 82.31 279 VAL A O 1
ATOM 2169 N N . LYS A 1 280 ? -21.395 17.903 -3.001 1.00 77.06 280 LYS A N 1
ATOM 2170 C CA . LYS A 1 280 ? -22.753 17.491 -3.372 1.00 77.06 280 LYS A CA 1
ATOM 2171 C C . LYS A 1 280 ? -22.717 16.896 -4.789 1.00 77.06 280 LYS A C 1
ATOM 2173 O O . LYS A 1 280 ? -22.006 17.460 -5.620 1.00 77.06 280 LYS A O 1
ATOM 2178 N N . PRO A 1 281 ? -23.439 15.791 -5.052 1.00 65.62 281 PRO A N 1
ATOM 2179 C CA . PRO A 1 281 ? -23.641 15.284 -6.408 1.00 65.62 281 PRO A CA 1
ATOM 2180 C C . PRO A 1 281 ? -24.256 16.332 -7.338 1.00 65.62 281 PRO A C 1
ATOM 2182 O O . PRO A 1 281 ? -25.055 17.162 -6.837 1.00 65.62 281 PRO A O 1
#